Protein AF-A0A7S1FV92-F1 (afdb_monomer_lite)

Secondary structure (DSSP, 8-state):
--TTGGGPPPTTS--HHHHHHHTTT-----SS---TT----HHHHHHHH-GGGGG---TTS--HHHHHHHHHHHHHTT------------HHHHHHHH-GGGTTSPPTTT---HHHHHH---GGGSSS--S-------HHHHHHHHHHHHHHHHH-THHHHHHHHTTS---S-----------------------

Organism: NCBI:txid216773

Sequence (195 aa):
MYPQQLREKDEKGRLPLHLAASRADIRWSCGQWQSEKYEIPVVDKLLKLFPRGSRVSDNEGRLPLHIAIERERRQWMGISDTGKNVRETNPVGSLLNAYPASIGCRDGKTKLYPFMMAAIGDVSHQASSSREGMMGITSEKDNAILTRIFMLLRAEPSLVETGMLSQESSSGEQRIKRKLCATRASGKGNSRMKT

pLDDT: mean 74.47, std 18.5, range [44.34, 97.38]

InterPro domains:
  IPR036770 Ankyrin repeat-containing domain superfamily [G3DSA:1.25.40.20] (3-180)
  IPR036770 Ankyrin repeat-containing domain superfamily [SSF48403] (8-79)

Foldseek 3Di:
DDLVQQCDADPQRAGVLLVL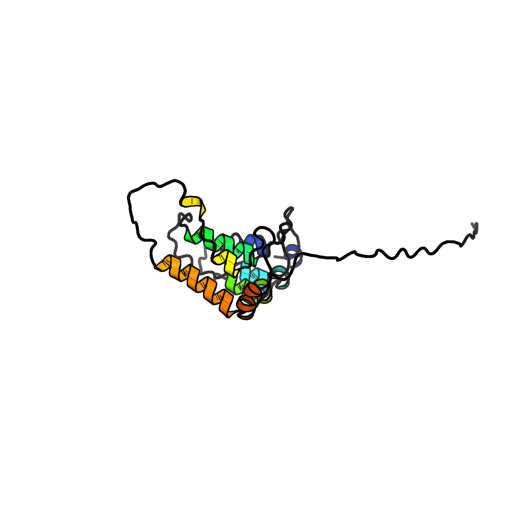LLCQVDFPPPPPPPPVPDRDGPNLVSCVSPLCQQVGATNLRAGSLLSNLLNVLVVLVPPPPDPPPPPDDPSNVSSCVSPVCQQVRAGSNPRHGSLVSLVDDPPVPPPDDDDDDPPDPPPVSVVVSVVVSVVSCVSPVVVVVVVVPPPPDPDDDPPPPPPDPDDDDDDDDDDDDDD

Radius of gyration: 24.67 Å; chains: 1; bounding box: 67×46×82 Å

Structure (mmCIF, N/CA/C/O backbone):
data_AF-A0A7S1FV92-F1
#
_entry.id   AF-A0A7S1FV92-F1
#
loop_
_atom_site.group_PDB
_atom_site.id
_atom_site.type_symbol
_atom_site.label_atom_id
_atom_site.label_alt_id
_atom_site.label_comp_id
_atom_site.label_asym_id
_atom_site.label_entity_id
_atom_site.label_seq_id
_atom_site.pdbx_PDB_ins_code
_atom_site.Cartn_x
_atom_site.Cartn_y
_atom_site.Cartn_z
_atom_site.occupancy
_atom_site.B_iso_or_equiv
_atom_site.auth_seq_id
_atom_site.auth_comp_id
_atom_site.auth_asym_id
_atom_site.auth_atom_id
_atom_site.pdbx_PDB_model_num
ATOM 1 N N . MET A 1 1 ? 5.371 0.729 21.494 1.00 64.75 1 MET A N 1
ATOM 2 C CA . MET A 1 1 ? 4.399 1.585 20.779 1.00 64.75 1 MET A CA 1
ATOM 3 C C . MET A 1 1 ? 3.048 1.393 21.424 1.00 64.75 1 MET A C 1
ATOM 5 O O . MET A 1 1 ? 2.630 0.247 21.547 1.00 64.75 1 MET A O 1
ATOM 9 N N . TYR A 1 2 ? 2.401 2.478 21.841 1.00 83.69 2 TYR A N 1
ATOM 10 C CA . TYR A 1 2 ? 1.045 2.413 22.379 1.00 83.69 2 TYR A CA 1
ATOM 11 C C . TYR A 1 2 ? 0.036 2.397 21.218 1.00 83.69 2 TYR A C 1
ATOM 13 O O . TYR A 1 2 ? 0.178 3.193 20.288 1.00 83.69 2 TYR A O 1
ATOM 21 N N . PRO A 1 3 ? -0.975 1.509 21.224 1.00 86.06 3 PRO A N 1
ATOM 22 C CA . PRO A 1 3 ? -1.906 1.358 20.101 1.00 86.06 3 PRO A CA 1
ATOM 23 C C . PRO A 1 3 ? -2.744 2.616 19.824 1.00 86.06 3 PRO A C 1
ATOM 25 O O . PRO A 1 3 ? -3.208 2.810 18.703 1.00 86.06 3 PRO A O 1
ATOM 28 N N . GLN A 1 4 ? -2.920 3.492 20.814 1.00 90.94 4 GLN A N 1
ATOM 29 C CA . GLN A 1 4 ? -3.641 4.758 20.680 1.00 90.94 4 GLN A CA 1
ATOM 30 C C . GLN A 1 4 ? -2.931 5.720 19.720 1.00 90.94 4 GLN A C 1
ATOM 32 O O . GLN A 1 4 ? -3.586 6.333 18.882 1.00 90.94 4 GLN A O 1
ATOM 37 N N . GLN A 1 5 ? -1.596 5.772 19.769 1.00 92.38 5 GLN A N 1
ATOM 38 C CA . GLN A 1 5 ? -0.782 6.645 18.913 1.00 92.38 5 GLN A CA 1
ATOM 39 C C . GLN A 1 5 ? -0.895 6.270 17.428 1.00 92.38 5 GLN A C 1
ATOM 41 O O . GLN A 1 5 ? -0.716 7.106 16.553 1.00 92.38 5 GLN A O 1
ATOM 46 N N . LEU A 1 6 ? -1.254 5.018 17.115 1.00 91.88 6 LEU A N 1
ATOM 47 C CA . LEU A 1 6 ? -1.441 4.568 15.730 1.00 91.88 6 LEU A CA 1
ATOM 48 C C . LEU A 1 6 ? -2.674 5.170 15.048 1.00 91.88 6 LEU A C 1
ATOM 50 O O . LEU A 1 6 ? -2.815 5.038 13.833 1.00 91.88 6 LEU A O 1
ATOM 54 N N . ARG A 1 7 ? -3.573 5.789 15.821 1.00 93.44 7 ARG A N 1
ATOM 55 C CA . ARG A 1 7 ? -4.786 6.451 15.322 1.00 93.44 7 ARG A CA 1
ATOM 56 C C . ARG A 1 7 ? -4.592 7.944 15.093 1.00 93.44 7 ARG A C 1
ATOM 58 O O . ARG A 1 7 ? -5.451 8.569 14.476 1.00 93.44 7 ARG A O 1
ATOM 65 N N . GLU A 1 8 ? -3.501 8.499 15.600 1.00 95.38 8 GLU A N 1
ATOM 66 C CA . GLU A 1 8 ? -3.177 9.906 15.447 1.00 95.38 8 GLU A CA 1
ATOM 67 C C . GLU A 1 8 ? -2.720 10.170 14.011 1.00 95.38 8 GLU A C 1
ATOM 69 O O . GLU A 1 8 ? -1.950 9.402 13.427 1.00 95.38 8 GLU A O 1
ATOM 74 N N . LYS A 1 9 ? -3.271 11.222 13.411 1.00 96.00 9 LYS A N 1
ATOM 75 C CA . LYS A 1 9 ? -2.972 11.627 12.039 1.00 96.00 9 LYS A CA 1
ATOM 76 C C . LYS A 1 9 ? -2.006 12.805 12.068 1.00 96.00 9 LYS A C 1
ATOM 78 O O . LYS A 1 9 ? -2.150 13.674 12.921 1.00 96.00 9 LYS A O 1
ATOM 83 N N . ASP A 1 10 ? -1.077 12.856 11.115 1.00 96.38 10 ASP A N 1
ATOM 84 C CA . ASP A 1 10 ? -0.292 14.076 10.871 1.00 96.38 10 ASP A CA 1
ATOM 85 C C . ASP A 1 10 ? -1.173 15.186 10.250 1.00 96.38 10 ASP A C 1
ATOM 87 O O . ASP A 1 10 ? -2.323 14.937 9.883 1.00 96.38 10 ASP A O 1
ATOM 91 N N . GLU A 1 11 ? -0.652 16.406 10.127 1.00 97.38 11 GLU A N 1
ATOM 92 C CA . GLU A 1 11 ? -1.285 17.567 9.471 1.00 97.38 11 GLU A CA 1
ATOM 93 C C . GLU A 1 11 ? -1.903 17.259 8.086 1.00 97.38 11 GLU A C 1
ATOM 95 O O . GLU A 1 11 ? -2.957 17.776 7.720 1.00 97.38 11 GLU A O 1
ATOM 100 N N . LYS A 1 12 ? -1.288 16.355 7.321 1.00 95.31 12 LYS A N 1
ATOM 101 C CA . LYS A 1 12 ? -1.733 15.830 6.019 1.00 95.31 12 LYS A CA 1
ATOM 102 C C . LYS A 1 12 ? -2.767 14.705 6.132 1.00 95.31 12 LYS A C 1
ATOM 104 O O . LYS A 1 12 ? -3.118 14.078 5.134 1.00 95.31 12 LYS A O 1
ATOM 109 N N . GLY A 1 13 ? -3.230 14.389 7.338 1.00 96.44 13 GLY A N 1
ATOM 110 C CA . GLY A 1 13 ? -4.200 13.328 7.599 1.00 96.44 13 GLY A CA 1
ATOM 111 C C . GLY A 1 13 ? -3.617 11.915 7.550 1.00 96.44 13 GLY A C 1
ATOM 112 O O . GLY A 1 13 ? -4.373 10.941 7.545 1.00 96.44 13 GLY A O 1
ATOM 113 N N . ARG A 1 14 ? -2.289 11.776 7.490 1.00 96.06 14 ARG A N 1
ATOM 114 C CA . ARG A 1 14 ? -1.613 10.486 7.316 1.00 96.06 14 ARG A CA 1
ATOM 115 C C . ARG A 1 14 ? -1.448 9.777 8.654 1.00 96.06 14 ARG A C 1
ATOM 117 O O . ARG A 1 14 ? -0.919 10.344 9.602 1.00 96.06 14 ARG A O 1
ATOM 124 N N . LEU A 1 15 ? -1.855 8.511 8.709 1.00 95.94 15 LEU A N 1
ATOM 125 C CA . LEU A 1 15 ? -1.539 7.619 9.834 1.00 95.94 15 LEU A CA 1
ATOM 126 C C . LEU A 1 15 ? -0.082 7.131 9.772 1.00 95.94 15 LEU A C 1
ATOM 128 O O . LEU A 1 15 ? 0.477 7.056 8.673 1.00 95.94 15 LEU A O 1
ATOM 132 N N . PRO A 1 16 ? 0.495 6.639 10.886 1.00 95.25 16 PRO A N 1
ATOM 133 C CA . PRO A 1 16 ? 1.803 5.977 10.884 1.00 95.25 16 PRO A CA 1
ATOM 134 C C . PRO A 1 16 ? 1.927 4.857 9.842 1.00 95.25 16 PRO A C 1
ATOM 136 O O . PRO A 1 16 ? 2.991 4.665 9.259 1.00 95.25 16 PRO A O 1
ATOM 139 N N . LEU A 1 17 ? 0.824 4.163 9.537 1.00 94.62 17 LEU A N 1
ATOM 140 C CA . LEU A 1 17 ? 0.780 3.143 8.487 1.00 94.62 17 LEU A CA 1
ATOM 141 C C . LEU A 1 17 ? 1.030 3.714 7.078 1.00 94.62 17 LEU A C 1
ATOM 143 O O . LEU A 1 17 ? 1.698 3.064 6.281 1.00 94.62 17 LEU A O 1
ATOM 147 N N . HIS A 1 18 ? 0.562 4.930 6.777 1.00 95.06 18 HIS A N 1
ATOM 148 C CA . HIS A 1 18 ? 0.848 5.601 5.501 1.00 95.06 18 HIS A CA 1
ATOM 149 C C . HIS A 1 18 ? 2.338 5.937 5.385 1.00 95.06 18 HIS A C 1
ATOM 151 O O . HIS A 1 18 ? 2.943 5.754 4.332 1.00 95.06 18 HIS A O 1
ATOM 157 N N . LEU A 1 19 ? 2.944 6.400 6.482 1.00 92.50 19 LEU A N 1
ATOM 158 C CA . LEU A 1 19 ? 4.373 6.710 6.531 1.00 92.50 19 LEU A CA 1
ATOM 159 C C . LEU A 1 19 ? 5.222 5.443 6.364 1.00 92.50 19 LEU A C 1
ATOM 161 O O . LEU A 1 19 ? 6.191 5.455 5.610 1.00 92.50 19 LEU A O 1
ATOM 165 N N . ALA A 1 20 ? 4.822 4.339 7.003 1.00 91.44 20 ALA A N 1
ATOM 166 C CA . ALA A 1 20 ? 5.471 3.040 6.844 1.00 91.44 20 ALA A CA 1
ATOM 167 C C . ALA A 1 20 ? 5.322 2.486 5.418 1.00 91.44 20 ALA A C 1
ATOM 169 O O . ALA A 1 20 ? 6.292 1.981 4.863 1.00 91.44 20 ALA A O 1
ATOM 170 N N . ALA A 1 21 ? 4.150 2.635 4.792 1.00 91.12 21 ALA A N 1
ATOM 171 C CA . ALA A 1 21 ? 3.938 2.278 3.388 1.00 91.12 21 ALA A CA 1
ATOM 172 C C . ALA A 1 21 ? 4.815 3.121 2.444 1.00 91.12 21 ALA A C 1
ATOM 174 O O . ALA A 1 21 ? 5.376 2.596 1.485 1.00 91.12 21 ALA A O 1
ATOM 175 N N . SER A 1 22 ? 4.998 4.410 2.756 1.00 88.25 22 SER A N 1
ATOM 176 C CA . SER A 1 22 ? 5.891 5.313 2.018 1.00 88.25 22 SER A CA 1
ATOM 177 C C . SER A 1 22 ? 7.377 5.010 2.226 1.00 88.25 22 SER A C 1
ATOM 179 O O . SER A 1 22 ? 8.192 5.431 1.404 1.00 88.25 22 SER A O 1
ATOM 181 N N . ARG A 1 23 ? 7.745 4.329 3.314 1.00 79.56 23 ARG A N 1
ATOM 182 C CA . ARG A 1 23 ? 9.133 4.050 3.705 1.00 79.56 23 ARG A CA 1
ATOM 183 C C . ARG A 1 23 ? 9.297 2.591 4.144 1.00 79.56 23 ARG A C 1
ATOM 185 O O . ARG A 1 23 ? 9.795 2.312 5.232 1.00 79.56 23 ARG A O 1
ATOM 192 N N . ALA A 1 24 ? 8.855 1.645 3.311 1.00 64.50 24 ALA A N 1
ATOM 193 C CA . ALA A 1 24 ? 8.932 0.210 3.623 1.00 64.50 24 ALA A CA 1
ATOM 194 C C . ALA A 1 24 ? 10.378 -0.350 3.642 1.00 64.50 24 ALA A C 1
ATOM 196 O O . ALA A 1 24 ? 10.587 -1.526 3.927 1.00 64.50 24 ALA A O 1
ATOM 197 N N . ASP A 1 25 ? 11.367 0.502 3.359 1.00 62.81 25 ASP A N 1
ATOM 198 C CA . ASP A 1 25 ? 12.810 0.313 3.533 1.00 62.81 25 ASP A CA 1
ATOM 199 C C . ASP A 1 25 ? 13.273 0.538 4.975 1.00 62.81 25 ASP A C 1
ATOM 201 O O . ASP A 1 25 ? 14.374 0.111 5.323 1.00 62.81 25 ASP A O 1
ATOM 205 N N . ILE A 1 26 ? 12.457 1.173 5.828 1.00 59.34 26 ILE A N 1
ATOM 206 C CA . ILE A 1 26 ? 12.794 1.329 7.244 1.00 59.34 26 ILE A CA 1
ATOM 207 C C . ILE A 1 26 ? 12.729 -0.047 7.899 1.00 59.34 26 ILE A C 1
ATOM 209 O O . ILE A 1 26 ? 11.679 -0.525 8.333 1.00 59.34 26 ILE A O 1
ATOM 213 N N . ARG A 1 27 ? 13.896 -0.672 7.999 1.00 59.12 27 ARG A N 1
ATOM 214 C CA . ARG A 1 27 ? 14.142 -1.772 8.918 1.00 59.12 27 ARG A CA 1
ATOM 215 C C . ARG A 1 27 ? 14.318 -1.178 10.304 1.00 59.12 27 ARG A C 1
ATOM 217 O O . ARG A 1 27 ? 15.090 -0.242 10.503 1.00 59.12 27 ARG A O 1
ATOM 224 N N . TRP A 1 28 ? 13.591 -1.716 11.273 1.00 54.12 28 TRP A N 1
ATOM 225 C CA . TRP A 1 28 ? 13.785 -1.328 12.662 1.00 54.12 28 TRP A CA 1
ATOM 226 C C . TRP A 1 28 ? 15.009 -2.079 13.197 1.00 54.12 28 TRP A C 1
ATOM 228 O O . TRP A 1 28 ? 14.884 -3.160 13.761 1.00 54.12 28 TRP A O 1
ATOM 238 N N . SER A 1 29 ? 16.208 -1.547 12.967 1.00 54.59 29 SER A N 1
ATOM 239 C CA . SER A 1 29 ? 17.435 -2.092 13.551 1.00 54.59 29 SER A CA 1
ATOM 240 C C . SER A 1 29 ? 17.575 -1.575 14.983 1.00 54.59 29 SER A C 1
ATOM 242 O O . SER A 1 29 ? 18.077 -0.475 15.214 1.00 54.59 29 SER A O 1
ATOM 244 N N . CYS A 1 30 ? 17.083 -2.335 15.960 1.00 47.62 30 CYS A N 1
ATOM 245 C CA . CYS A 1 30 ? 17.378 -2.068 17.363 1.00 47.62 30 CYS A CA 1
ATOM 246 C C . CYS A 1 30 ? 18.787 -2.592 17.696 1.00 47.62 30 CYS A C 1
ATOM 248 O O . CYS A 1 30 ? 18.963 -3.762 18.019 1.00 47.62 30 CYS A O 1
ATOM 250 N N . GLY A 1 31 ? 19.794 -1.717 17.612 1.00 46.75 31 GLY A N 1
ATOM 251 C CA . GLY A 1 31 ? 21.170 -2.017 18.025 1.00 46.75 31 GLY A CA 1
ATOM 252 C C . GLY A 1 31 ? 21.921 -3.000 17.116 1.00 46.75 31 GLY A C 1
ATOM 253 O O . GLY A 1 31 ? 21.363 -3.560 16.178 1.00 46.75 31 GLY A O 1
ATOM 254 N N . GLN A 1 32 ? 23.213 -3.195 17.399 1.00 50.19 32 GLN A N 1
ATOM 255 C CA . GLN A 1 32 ? 24.196 -3.988 16.630 1.00 50.19 32 GLN A CA 1
ATOM 256 C C . GLN A 1 32 ? 23.865 -5.486 16.444 1.00 50.19 32 GLN A C 1
ATOM 258 O O . GLN A 1 32 ? 24.676 -6.236 15.909 1.00 50.19 32 GLN A O 1
ATOM 263 N N . TRP A 1 33 ? 22.675 -5.938 16.831 1.00 50.75 33 TRP A N 1
ATOM 264 C CA . TRP A 1 33 ? 22.233 -7.319 16.685 1.00 50.75 33 TRP A CA 1
ATOM 265 C C . TRP A 1 33 ? 21.432 -7.461 15.394 1.00 50.75 33 TRP A C 1
ATOM 267 O O . TRP A 1 33 ? 20.204 -7.544 15.397 1.00 50.75 33 TRP A O 1
ATOM 277 N N . GLN A 1 34 ? 22.145 -7.477 14.267 1.00 49.91 34 GLN A N 1
ATOM 278 C CA . GLN A 1 34 ? 21.592 -7.891 12.978 1.00 49.91 34 GLN A CA 1
ATOM 279 C C . GLN A 1 34 ? 21.339 -9.402 13.017 1.00 49.91 34 GLN A C 1
ATOM 281 O O . GLN A 1 34 ? 22.078 -10.196 12.443 1.00 49.91 34 GLN A O 1
ATOM 286 N N . SER A 1 35 ? 20.304 -9.832 13.741 1.00 53.44 35 SER A N 1
ATOM 287 C CA . SER A 1 35 ? 19.813 -11.193 13.574 1.00 53.44 35 SER A CA 1
ATOM 288 C C . SER A 1 35 ? 19.085 -11.244 12.238 1.00 53.44 35 SER A C 1
ATOM 290 O O . SER A 1 35 ? 17.928 -10.844 12.116 1.00 53.44 35 SER A O 1
ATOM 292 N N . GLU A 1 36 ? 19.788 -11.752 11.232 1.00 56.72 36 GLU A N 1
ATOM 293 C CA . GLU A 1 36 ? 19.365 -11.929 9.839 1.00 56.72 36 GLU A CA 1
ATOM 294 C C . GLU A 1 36 ? 18.055 -12.729 9.668 1.00 56.72 36 GLU A C 1
ATOM 296 O O . GLU A 1 36 ? 17.573 -12.914 8.552 1.00 56.72 36 GLU A O 1
ATOM 301 N N . LYS A 1 37 ? 17.462 -13.236 10.754 1.00 57.25 37 LYS A N 1
ATOM 302 C CA . LYS A 1 37 ? 16.374 -14.215 10.745 1.00 57.25 37 LYS A CA 1
ATOM 303 C C . LYS A 1 37 ? 14.987 -13.645 11.081 1.00 57.25 37 LYS A C 1
ATOM 305 O O . LYS A 1 37 ? 14.001 -14.294 10.754 1.00 57.25 37 LYS A O 1
ATOM 310 N N . TYR A 1 38 ? 14.876 -12.450 11.676 1.00 56.19 38 TYR A N 1
ATOM 311 C CA . TYR A 1 38 ? 13.589 -11.952 12.208 1.00 56.19 38 TYR A CA 1
ATOM 312 C C . TYR A 1 38 ? 13.299 -10.472 11.926 1.00 56.19 38 TYR A C 1
ATOM 314 O O . TYR A 1 38 ? 12.726 -9.763 12.757 1.00 56.19 38 TYR A O 1
ATOM 322 N N . GLU A 1 39 ? 13.651 -9.987 10.739 1.00 63.25 39 GLU A N 1
ATOM 323 C CA . GLU A 1 39 ? 13.214 -8.660 10.306 1.00 63.25 39 GLU A CA 1
ATOM 324 C C . GLU A 1 39 ? 11.737 -8.700 9.893 1.00 63.25 39 GLU A C 1
ATOM 326 O O . GLU A 1 39 ? 11.390 -8.983 8.750 1.00 63.25 39 GLU A O 1
ATOM 331 N N . ILE A 1 40 ? 10.845 -8.438 10.849 1.00 71.44 40 ILE A N 1
ATOM 332 C CA . ILE A 1 40 ? 9.417 -8.268 10.563 1.00 71.44 40 ILE A CA 1
ATOM 333 C C . ILE A 1 40 ? 9.221 -6.877 9.939 1.00 71.44 40 ILE A C 1
ATOM 335 O O . ILE A 1 40 ? 9.604 -5.884 10.573 1.00 71.44 40 ILE A O 1
ATOM 339 N N . PRO A 1 41 ? 8.596 -6.762 8.751 1.00 83.12 41 PRO A N 1
ATOM 340 C CA . PRO A 1 41 ? 8.275 -5.475 8.149 1.00 83.12 41 PRO A CA 1
ATOM 341 C C . PRO A 1 41 ? 7.480 -4.596 9.120 1.00 83.12 41 PRO A C 1
ATOM 343 O O . PRO A 1 41 ? 6.536 -5.051 9.773 1.00 83.12 41 PRO A O 1
ATOM 346 N N . VAL A 1 42 ? 7.825 -3.308 9.203 1.00 87.00 42 VAL A N 1
ATOM 347 C CA . VAL A 1 42 ? 7.122 -2.361 10.089 1.00 87.00 42 VAL A CA 1
ATOM 348 C C . VAL A 1 42 ? 5.629 -2.311 9.754 1.00 87.00 42 VAL A C 1
ATOM 350 O O . VAL A 1 42 ? 4.801 -2.262 10.661 1.00 87.00 42 VAL A O 1
ATOM 353 N N . VAL A 1 43 ? 5.282 -2.412 8.468 1.00 90.44 43 VAL A N 1
ATOM 354 C CA . VAL A 1 43 ? 3.896 -2.484 7.981 1.00 90.44 43 VAL A CA 1
ATOM 355 C C . VAL A 1 43 ? 3.138 -3.644 8.632 1.00 90.44 43 VAL A C 1
ATOM 357 O O . VAL A 1 43 ? 2.063 -3.421 9.182 1.00 90.44 43 VAL A O 1
ATOM 360 N N . ASP A 1 44 ? 3.715 -4.846 8.677 1.00 90.06 44 ASP A N 1
ATOM 361 C CA . ASP A 1 44 ? 3.069 -6.021 9.278 1.00 90.06 44 ASP A CA 1
ATOM 362 C C . ASP A 1 44 ? 2.853 -5.838 10.777 1.00 90.06 44 ASP A C 1
ATOM 364 O O . ASP A 1 44 ? 1.805 -6.190 11.320 1.00 90.06 44 ASP A O 1
ATOM 368 N N . LYS A 1 45 ? 3.835 -5.249 11.466 1.00 90.12 45 LYS A N 1
ATOM 369 C CA . LYS A 1 45 ? 3.725 -4.960 12.899 1.00 90.12 45 LYS A CA 1
ATOM 370 C C . LYS A 1 45 ? 2.632 -3.926 13.177 1.00 90.12 45 LYS A C 1
ATOM 372 O O . LYS A 1 45 ? 1.859 -4.096 14.118 1.00 90.12 45 LYS A O 1
ATOM 377 N N . LEU A 1 46 ? 2.538 -2.886 12.350 1.00 92.56 46 LEU A N 1
ATOM 378 C CA . LEU A 1 46 ? 1.492 -1.869 12.452 1.00 92.56 46 LEU A CA 1
ATOM 379 C C . LEU A 1 46 ? 0.108 -2.439 12.130 1.00 92.56 46 LEU A C 1
ATOM 381 O O . LEU A 1 46 ? -0.845 -2.126 12.838 1.00 92.56 46 LEU A O 1
ATOM 385 N N . LEU A 1 47 ? -0.005 -3.312 11.128 1.00 93.44 47 LEU A N 1
ATOM 386 C CA . LEU A 1 47 ? -1.257 -3.984 10.777 1.00 93.44 47 LEU A CA 1
ATOM 387 C C . LEU A 1 47 ? -1.729 -4.943 11.873 1.00 93.44 47 LEU A C 1
ATOM 389 O O . LEU A 1 47 ? -2.923 -4.982 12.158 1.00 93.44 47 LEU A O 1
ATOM 393 N N . LYS A 1 48 ? -0.812 -5.656 12.541 1.00 92.56 48 LYS A N 1
ATOM 394 C CA . LYS A 1 48 ? -1.141 -6.497 13.707 1.00 92.56 48 LYS A CA 1
ATOM 395 C C . LYS A 1 48 ? -1.724 -5.682 14.863 1.00 92.56 48 LYS A C 1
ATOM 397 O O . LYS A 1 48 ? -2.636 -6.147 15.537 1.00 92.56 48 LYS A O 1
ATOM 402 N N . LEU A 1 49 ? -1.209 -4.472 15.094 1.00 93.38 49 LEU A N 1
ATOM 403 C CA . LEU A 1 49 ? -1.675 -3.599 16.177 1.00 93.38 49 LEU A CA 1
ATOM 404 C C . LEU A 1 49 ? -2.936 -2.807 15.804 1.00 93.38 49 LEU A C 1
ATOM 406 O O . LEU A 1 49 ? -3.793 -2.570 16.655 1.00 93.38 49 LEU A O 1
ATOM 410 N N . PHE A 1 50 ? -3.055 -2.373 14.549 1.00 94.31 50 PHE A N 1
ATOM 411 C CA . PHE A 1 50 ? -4.163 -1.548 14.081 1.00 94.31 50 PHE A CA 1
ATOM 412 C C . PHE A 1 50 ? -4.570 -1.888 12.634 1.00 94.31 50 PHE A C 1
ATOM 414 O O . PHE A 1 50 ? -4.309 -1.116 11.707 1.00 94.31 50 PHE A O 1
ATOM 421 N N . PRO A 1 51 ? -5.291 -3.006 12.419 1.00 94.12 51 PRO A N 1
ATOM 422 C CA . PRO A 1 51 ? -5.650 -3.468 11.074 1.00 94.12 51 PRO A CA 1
ATOM 423 C C . PRO A 1 51 ? -6.604 -2.505 10.364 1.00 94.12 51 PRO A C 1
ATOM 425 O O . PRO A 1 51 ? -6.519 -2.313 9.152 1.00 94.12 51 PRO A O 1
ATOM 428 N N . ARG A 1 52 ? -7.474 -1.823 11.125 1.00 94.25 52 ARG A N 1
ATOM 429 C CA . ARG A 1 52 ? -8.400 -0.805 10.599 1.00 94.25 52 ARG A CA 1
ATOM 430 C C . ARG A 1 52 ? -7.680 0.391 9.971 1.00 94.25 52 ARG A C 1
ATOM 432 O O . ARG A 1 52 ? -8.292 1.080 9.163 1.00 94.25 52 ARG A O 1
ATOM 439 N N . GLY A 1 53 ? -6.403 0.616 10.290 1.00 94.19 53 GLY A N 1
ATOM 440 C CA . GLY A 1 53 ? -5.607 1.692 9.700 1.00 94.19 53 GLY A CA 1
ATOM 441 C C . GLY A 1 53 ? -5.452 1.579 8.184 1.00 94.19 53 GLY A C 1
ATOM 442 O O . GLY A 1 53 ? -5.319 2.600 7.521 1.00 94.19 53 GLY A O 1
ATOM 443 N N . SER A 1 54 ? -5.545 0.366 7.628 1.00 95.50 54 SER A N 1
ATOM 444 C CA . SER A 1 54 ? -5.506 0.120 6.177 1.00 95.50 54 SER A CA 1
ATOM 445 C C . SER A 1 54 ? -6.689 0.733 5.412 1.00 95.50 54 SER A C 1
ATOM 447 O O . SER A 1 54 ? -6.572 0.994 4.218 1.00 95.50 54 SER A O 1
ATOM 449 N N . ARG A 1 55 ? -7.813 0.988 6.097 1.00 96.19 55 ARG A N 1
ATOM 450 C CA . ARG A 1 55 ? -9.052 1.540 5.517 1.00 96.19 55 ARG A CA 1
ATOM 451 C C . ARG A 1 55 ? -9.129 3.061 5.572 1.00 96.19 55 ARG A C 1
ATOM 453 O O . ARG A 1 55 ? -10.026 3.651 4.982 1.00 96.19 55 ARG A O 1
ATOM 460 N N . VAL A 1 56 ? -8.259 3.691 6.352 1.00 96.62 56 VAL A N 1
ATOM 461 C CA . VAL A 1 56 ? -8.297 5.134 6.576 1.00 96.62 56 VAL A CA 1
ATOM 462 C C . VAL A 1 56 ? -7.492 5.803 5.478 1.00 96.62 56 VAL A C 1
ATOM 464 O O . VAL A 1 56 ? -6.329 5.460 5.303 1.00 96.62 56 VAL A O 1
ATOM 467 N N . SER A 1 57 ? -8.091 6.759 4.775 1.00 96.62 57 SER A N 1
ATOM 468 C CA . SER A 1 57 ? -7.386 7.582 3.797 1.00 96.62 57 SER A CA 1
ATOM 469 C C . SER A 1 57 ? -6.733 8.813 4.433 1.00 96.62 57 SER A C 1
ATOM 471 O O . SER A 1 57 ? -7.177 9.302 5.485 1.00 96.62 57 SER A O 1
ATOM 473 N N . ASP A 1 58 ? -5.699 9.326 3.767 1.00 96.88 58 ASP A N 1
ATOM 474 C CA . ASP A 1 58 ? -5.127 10.649 4.025 1.00 96.88 58 ASP A CA 1
ATOM 475 C C . ASP A 1 58 ? -6.072 11.785 3.564 1.00 96.88 58 ASP A C 1
ATOM 477 O O . ASP A 1 58 ? -7.177 11.535 3.065 1.00 96.88 58 ASP A O 1
ATOM 481 N N . ASN A 1 59 ? -5.658 13.045 3.747 1.00 97.06 59 ASN A N 1
ATOM 482 C CA . ASN A 1 59 ? -6.447 14.210 3.320 1.00 97.06 59 ASN A CA 1
ATOM 483 C C . ASN A 1 59 ? -6.575 14.322 1.790 1.00 97.06 59 ASN A C 1
ATOM 485 O O . ASN A 1 59 ? -7.485 14.984 1.300 1.00 97.06 59 ASN A O 1
ATOM 489 N N . GLU A 1 60 ? -5.689 13.670 1.035 1.00 95.50 60 GLU A N 1
ATOM 490 C CA . GLU A 1 60 ? -5.755 13.584 -0.426 1.00 95.50 60 GLU A CA 1
ATOM 491 C C . GLU A 1 60 ? -6.688 12.449 -0.886 1.00 95.50 60 GLU A C 1
ATOM 493 O O . GLU A 1 60 ? -6.859 12.244 -2.086 1.00 95.50 60 GLU A O 1
ATOM 498 N N . GLY A 1 61 ? -7.305 11.707 0.041 1.00 95.75 61 GLY A N 1
ATOM 499 C CA . GLY A 1 61 ? -8.162 10.564 -0.267 1.00 95.75 61 GLY A CA 1
ATOM 500 C C . GLY A 1 61 ? -7.380 9.323 -0.697 1.00 95.75 61 GLY A C 1
ATOM 501 O O . GLY A 1 61 ? -7.925 8.454 -1.375 1.00 95.75 61 GLY A O 1
ATOM 502 N N . ARG A 1 62 ? -6.099 9.222 -0.337 1.00 96.50 62 ARG A N 1
ATOM 503 C CA . ARG A 1 62 ? -5.248 8.079 -0.671 1.00 96.50 62 ARG A CA 1
ATOM 504 C C . ARG A 1 62 ? -5.183 7.098 0.483 1.00 96.50 62 ARG A C 1
ATOM 506 O O . ARG A 1 62 ? -4.979 7.481 1.632 1.00 96.50 62 ARG A O 1
ATOM 513 N N . LEU A 1 63 ? -5.329 5.819 0.162 1.00 96.88 63 LEU A N 1
ATOM 514 C CA . LEU A 1 63 ? -5.130 4.725 1.102 1.00 96.88 63 LEU A CA 1
ATOM 515 C C . LEU A 1 63 ? -3.635 4.397 1.234 1.00 96.88 63 LEU A C 1
ATOM 517 O O . LEU A 1 63 ? -2.859 4.675 0.312 1.00 96.88 63 LEU A O 1
ATOM 521 N N . PRO A 1 64 ? -3.221 3.709 2.314 1.00 96.50 64 PRO A N 1
ATOM 522 C CA . PRO A 1 64 ? -1.856 3.203 2.440 1.00 96.50 64 PRO A CA 1
ATOM 523 C C . PRO A 1 64 ? -1.427 2.330 1.250 1.00 96.50 64 PRO A C 1
ATOM 525 O O . PRO A 1 64 ? -0.255 2.339 0.882 1.00 96.50 64 PRO A O 1
ATOM 528 N N . LEU A 1 65 ? -2.376 1.620 0.620 1.00 95.38 65 LEU A N 1
ATOM 529 C CA . LEU A 1 65 ? -2.127 0.805 -0.573 1.00 95.38 65 LEU A CA 1
ATOM 530 C C . LEU A 1 65 ? -1.625 1.647 -1.758 1.00 95.38 65 LEU A C 1
ATOM 532 O O . LEU A 1 65 ? -0.633 1.276 -2.380 1.00 95.38 65 LEU A O 1
ATOM 536 N N . HIS A 1 66 ? -2.257 2.791 -2.041 1.00 95.12 66 HIS A N 1
ATOM 537 C CA . HIS A 1 66 ? -1.861 3.666 -3.154 1.00 95.12 66 HIS A CA 1
ATOM 538 C C . HIS A 1 66 ? -0.436 4.188 -2.969 1.00 95.12 66 HIS A C 1
ATOM 540 O O . HIS A 1 66 ? 0.365 4.171 -3.900 1.00 95.12 66 HIS A O 1
ATOM 546 N N . ILE A 1 67 ? -0.098 4.584 -1.738 1.00 93.94 67 ILE A N 1
ATOM 547 C CA . ILE A 1 67 ? 1.237 5.078 -1.386 1.00 93.94 67 ILE A CA 1
ATOM 548 C C . ILE A 1 67 ? 2.293 3.976 -1.547 1.00 93.94 67 ILE A C 1
ATOM 550 O O . ILE A 1 67 ? 3.394 4.246 -2.027 1.00 93.94 67 ILE A O 1
ATOM 554 N N . ALA A 1 68 ? 1.968 2.737 -1.163 1.00 92.25 68 ALA A N 1
ATOM 555 C CA . ALA A 1 68 ? 2.878 1.605 -1.309 1.00 92.25 68 ALA A CA 1
ATOM 556 C C . ALA A 1 68 ? 3.180 1.295 -2.789 1.00 92.25 68 ALA A C 1
ATOM 558 O O . ALA A 1 68 ? 4.345 1.104 -3.134 1.00 92.25 68 ALA A O 1
ATOM 559 N N . ILE A 1 69 ? 2.162 1.318 -3.659 1.00 91.19 69 ILE A N 1
ATOM 560 C CA . ILE A 1 69 ? 2.320 1.110 -5.111 1.00 91.19 69 ILE A CA 1
ATOM 561 C C . ILE A 1 69 ? 3.137 2.248 -5.737 1.00 91.19 69 ILE A C 1
ATOM 563 O O . ILE A 1 69 ? 4.081 2.003 -6.487 1.00 91.19 69 ILE A O 1
ATOM 567 N N . GLU A 1 70 ? 2.829 3.501 -5.385 1.00 88.62 70 GLU A N 1
ATOM 568 C CA . GLU A 1 70 ? 3.568 4.670 -5.877 1.00 88.62 70 GLU A CA 1
ATOM 569 C C . GLU A 1 70 ? 5.058 4.600 -5.500 1.00 88.62 70 GLU A C 1
ATOM 571 O O . GLU A 1 70 ? 5.931 4.969 -6.288 1.00 88.62 70 GLU A O 1
ATOM 576 N N . ARG A 1 71 ? 5.367 4.100 -4.298 1.00 84.94 71 ARG A N 1
ATOM 577 C CA . ARG A 1 71 ? 6.742 3.906 -3.829 1.00 84.94 71 ARG A CA 1
ATOM 578 C C . ARG A 1 71 ? 7.469 2.804 -4.593 1.00 84.94 71 ARG A C 1
ATOM 580 O O . ARG A 1 71 ? 8.605 3.032 -5.001 1.00 84.94 71 ARG A O 1
ATOM 587 N N . GLU A 1 72 ? 6.857 1.631 -4.739 1.00 80.38 72 GLU A N 1
ATOM 588 C CA . GLU A 1 72 ? 7.444 0.484 -5.454 1.00 80.38 72 GLU A CA 1
ATOM 589 C C . GLU A 1 72 ? 7.883 0.904 -6.863 1.00 80.38 72 GLU A C 1
ATOM 591 O O . GLU A 1 72 ? 9.021 0.665 -7.267 1.00 80.38 72 GLU A O 1
ATOM 596 N N . ARG A 1 73 ? 7.045 1.706 -7.527 1.00 78.50 73 ARG A N 1
ATOM 597 C CA . ARG A 1 73 ? 7.361 2.329 -8.813 1.00 78.50 73 ARG A CA 1
ATOM 598 C C . ARG A 1 73 ? 8.626 3.194 -8.775 1.00 78.50 73 ARG A C 1
ATOM 600 O O . ARG A 1 73 ? 9.492 3.050 -9.633 1.00 78.50 73 ARG A O 1
ATOM 607 N N . ARG A 1 74 ? 8.774 4.072 -7.772 1.00 74.81 74 ARG A N 1
ATOM 608 C CA . ARG A 1 74 ? 9.985 4.911 -7.622 1.00 74.81 74 ARG A CA 1
ATOM 609 C C . ARG A 1 74 ? 11.241 4.081 -7.350 1.00 74.81 74 ARG A C 1
ATOM 611 O O . ARG A 1 74 ? 12.318 4.461 -7.796 1.00 74.81 74 ARG A O 1
ATOM 618 N N . GLN A 1 75 ? 11.113 2.968 -6.626 1.00 72.19 75 GLN A N 1
ATOM 619 C CA . GLN A 1 75 ? 12.240 2.092 -6.305 1.00 72.19 75 GLN A CA 1
ATOM 620 C C . GLN A 1 75 ? 12.771 1.372 -7.557 1.00 72.19 75 GLN A C 1
ATOM 622 O O . GLN A 1 75 ? 13.982 1.312 -7.760 1.00 72.19 75 GLN A O 1
ATOM 627 N N . TRP A 1 76 ? 11.890 0.891 -8.438 1.00 65.94 76 TRP A N 1
ATOM 628 C CA . TRP A 1 76 ? 12.280 0.196 -9.676 1.00 65.94 76 TRP A CA 1
ATOM 629 C C . TRP A 1 76 ? 12.964 1.083 -10.725 1.00 65.94 76 TRP A C 1
ATOM 631 O O . TRP A 1 76 ? 13.710 0.584 -11.573 1.00 65.94 76 TRP A O 1
ATOM 641 N N . MET A 1 77 ? 12.788 2.403 -10.635 1.00 60.09 77 MET A N 1
ATOM 642 C CA . MET A 1 77 ? 13.489 3.364 -11.493 1.00 60.09 77 MET A CA 1
ATOM 643 C C . MET A 1 77 ? 14.962 3.586 -11.113 1.00 60.09 77 MET A C 1
ATOM 645 O O . MET A 1 77 ? 15.634 4.385 -11.753 1.00 60.09 77 MET A O 1
ATOM 649 N N . GLY A 1 78 ? 15.500 2.864 -10.122 1.00 54.47 78 GLY A N 1
ATOM 650 C CA . GLY A 1 78 ? 16.943 2.858 -9.857 1.00 54.47 78 GLY A CA 1
ATOM 651 C C . GLY A 1 78 ? 17.473 4.113 -9.161 1.00 54.47 78 GLY A C 1
ATOM 652 O O . GLY A 1 78 ? 18.673 4.343 -9.173 1.00 54.47 78 GLY A O 1
ATOM 653 N N . ILE A 1 79 ? 16.605 4.898 -8.513 1.00 51.00 79 ILE A N 1
ATOM 654 C CA . ILE A 1 79 ? 17.013 6.044 -7.672 1.00 51.00 79 ILE A CA 1
ATOM 655 C C . ILE A 1 79 ? 17.511 5.570 -6.285 1.00 51.00 79 ILE A C 1
ATOM 657 O O . ILE A 1 79 ? 17.949 6.360 -5.455 1.00 51.00 79 ILE A O 1
ATOM 661 N N . SER A 1 80 ? 17.456 4.268 -5.983 1.00 48.66 80 SER A N 1
ATOM 662 C CA . SER A 1 80 ? 18.030 3.733 -4.746 1.00 48.66 80 SER A CA 1
ATOM 663 C C . SER A 1 80 ? 19.514 3.405 -4.935 1.00 48.66 80 SER A C 1
ATOM 665 O O . SER A 1 80 ? 19.849 2.316 -5.393 1.00 48.66 80 SER A O 1
ATOM 667 N N . ASP A 1 81 ? 20.383 4.317 -4.497 1.00 45.22 81 ASP A N 1
ATOM 668 C CA . ASP A 1 81 ? 21.861 4.252 -4.506 1.00 45.22 81 ASP A CA 1
ATOM 669 C C . ASP A 1 81 ? 22.504 3.059 -3.770 1.00 45.22 81 ASP A C 1
ATOM 671 O O . ASP A 1 81 ? 23.716 3.008 -3.573 1.00 45.22 81 ASP A O 1
ATOM 675 N N . THR A 1 82 ? 21.741 2.06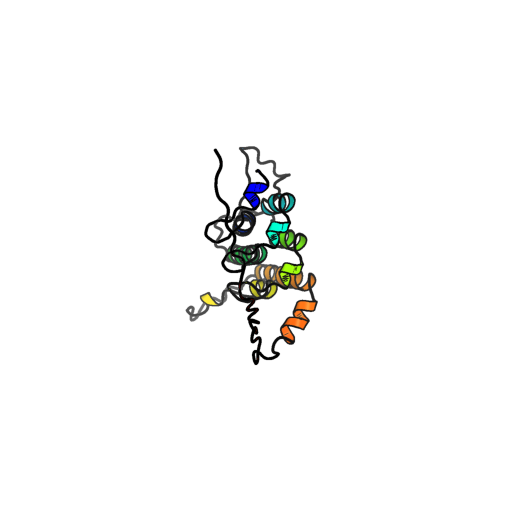5 -3.322 1.00 50.19 82 THR A N 1
ATOM 676 C CA . THR A 1 82 ? 22.321 0.926 -2.611 1.00 50.19 82 THR A CA 1
ATOM 677 C C . THR A 1 82 ? 21.844 -0.365 -3.245 1.00 50.19 82 THR A C 1
ATOM 679 O O . THR A 1 82 ? 20.712 -0.786 -3.032 1.00 50.19 82 THR A O 1
ATOM 682 N N . GLY A 1 83 ? 22.742 -1.024 -3.985 1.00 48.03 83 GLY A N 1
ATOM 683 C CA . GLY A 1 83 ? 22.622 -2.409 -4.462 1.00 48.03 83 GLY A CA 1
ATOM 684 C C . GLY A 1 83 ? 22.572 -3.440 -3.327 1.00 48.03 83 GLY A C 1
ATOM 685 O O . GLY A 1 83 ? 23.145 -4.521 -3.420 1.00 48.03 83 GLY A O 1
ATOM 686 N N . LYS A 1 84 ? 21.924 -3.099 -2.211 1.00 54.12 84 LYS A N 1
ATOM 687 C CA . LYS A 1 84 ? 21.580 -4.050 -1.171 1.00 54.12 84 LYS A CA 1
ATOM 688 C C . LYS A 1 84 ? 20.452 -4.904 -1.721 1.00 54.12 84 LYS A C 1
ATOM 690 O O . LYS A 1 84 ? 19.448 -4.369 -2.185 1.00 54.12 84 LYS A O 1
ATOM 695 N N . ASN A 1 85 ? 20.612 -6.219 -1.602 1.00 47.16 85 ASN A N 1
ATOM 696 C CA . ASN A 1 85 ? 19.536 -7.197 -1.700 1.00 47.16 85 ASN A CA 1
ATOM 697 C C . ASN A 1 85 ? 18.481 -6.847 -0.640 1.00 47.16 85 ASN A C 1
ATOM 699 O O . ASN A 1 85 ? 18.479 -7.383 0.474 1.00 47.16 85 ASN A O 1
ATOM 703 N N . VAL A 1 86 ? 17.627 -5.865 -0.937 1.00 52.38 86 VAL A N 1
ATOM 704 C CA . VAL A 1 86 ? 16.445 -5.567 -0.147 1.00 52.38 86 VAL A CA 1
ATOM 705 C C . VAL A 1 86 ? 15.599 -6.814 -0.296 1.00 52.38 86 VAL A C 1
ATOM 707 O O . VAL A 1 86 ? 14.920 -6.989 -1.301 1.00 52.38 86 VAL A O 1
ATOM 710 N N . ARG A 1 87 ? 15.718 -7.724 0.680 1.00 54.75 87 ARG A N 1
ATOM 711 C CA . ARG A 1 87 ? 14.784 -8.832 0.853 1.00 54.75 87 ARG A CA 1
ATOM 712 C C . ARG A 1 87 ? 13.394 -8.280 0.606 1.00 54.75 87 ARG A C 1
ATOM 714 O O . ARG A 1 87 ? 13.050 -7.249 1.182 1.00 54.75 87 ARG A O 1
ATOM 721 N N . GLU A 1 88 ? 12.693 -8.949 -0.292 1.00 60.03 88 GLU A N 1
ATOM 722 C CA . GLU A 1 88 ? 11.450 -8.546 -0.927 1.00 60.03 88 GLU A CA 1
ATOM 723 C C . GLU A 1 88 ? 10.372 -8.288 0.138 1.00 60.03 88 GLU A C 1
ATOM 725 O O . GLU A 1 88 ? 9.564 -9.149 0.482 1.00 60.03 88 GLU A O 1
ATOM 730 N N . THR A 1 89 ? 10.389 -7.109 0.761 1.00 70.62 89 THR A N 1
ATOM 731 C CA . THR A 1 89 ? 9.277 -6.693 1.600 1.00 70.62 89 THR A CA 1
ATOM 732 C C . THR A 1 89 ? 8.153 -6.372 0.635 1.00 70.62 89 THR A C 1
ATOM 734 O O . THR A 1 89 ? 8.288 -5.509 -0.229 1.00 70.62 89 THR A O 1
ATOM 737 N N . ASN A 1 90 ? 7.046 -7.102 0.753 1.00 82.56 90 ASN A N 1
ATOM 738 C CA . ASN A 1 90 ? 5.867 -6.911 -0.080 1.00 82.56 90 ASN A CA 1
ATOM 739 C C . ASN A 1 90 ? 4.788 -6.164 0.729 1.00 82.56 90 ASN A C 1
ATOM 741 O O . ASN A 1 90 ? 3.786 -6.769 1.122 1.00 82.56 90 ASN A O 1
ATOM 745 N N . PRO A 1 91 ? 4.967 -4.855 1.019 1.00 87.31 91 PRO A N 1
ATOM 746 C CA . PRO A 1 91 ? 4.024 -4.097 1.838 1.00 87.31 91 PRO A CA 1
ATOM 747 C C . PRO A 1 91 ? 2.642 -4.050 1.190 1.00 87.31 91 PRO A C 1
ATOM 749 O O . PRO A 1 91 ? 1.632 -4.057 1.885 1.00 87.31 91 PRO A O 1
ATOM 752 N N . VAL A 1 92 ? 2.594 -4.037 -0.142 1.00 90.50 92 VAL A N 1
ATOM 753 C CA . VAL A 1 92 ? 1.350 -4.030 -0.904 1.00 90.50 92 VAL A CA 1
ATOM 754 C C . VAL A 1 92 ? 0.591 -5.347 -0.676 1.00 90.50 92 VAL A C 1
ATOM 756 O O . VAL A 1 92 ? -0.617 -5.311 -0.480 1.00 90.50 92 VAL A O 1
ATOM 759 N N . GLY A 1 93 ? 1.274 -6.497 -0.615 1.00 90.50 93 GLY A N 1
ATOM 760 C CA . GLY A 1 93 ? 0.661 -7.790 -0.285 1.00 90.50 93 GLY A CA 1
ATOM 761 C C . GLY A 1 93 ? 0.102 -7.830 1.139 1.00 90.50 93 GLY A C 1
ATOM 762 O O . GLY A 1 93 ? -1.043 -8.222 1.345 1.00 90.50 93 GLY A O 1
ATOM 763 N N . SER A 1 94 ? 0.860 -7.338 2.121 1.00 91.94 94 SER A N 1
ATOM 764 C CA . SER A 1 94 ? 0.391 -7.256 3.510 1.00 91.94 94 SER A CA 1
ATOM 765 C C . 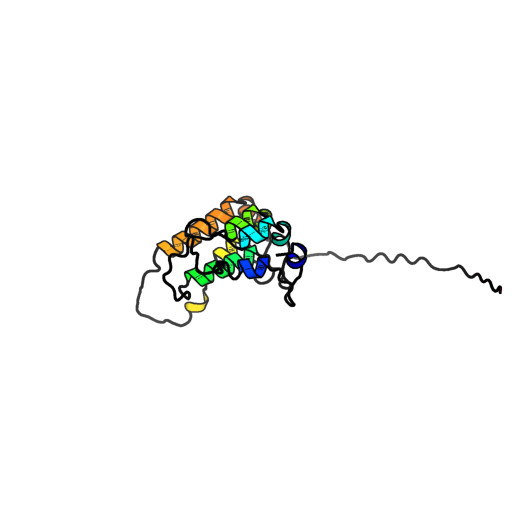SER A 1 94 ? -0.818 -6.333 3.679 1.00 91.94 94 SER A C 1
ATOM 767 O O . SER A 1 94 ? -1.771 -6.671 4.382 1.00 91.94 94 SER A O 1
ATOM 769 N N . LEU A 1 95 ? -0.803 -5.173 3.017 1.00 93.69 95 LEU A N 1
ATOM 770 C CA . LEU A 1 95 ? -1.920 -4.227 3.018 1.00 93.69 95 LEU A CA 1
ATOM 771 C C . LEU A 1 95 ? -3.157 -4.815 2.338 1.00 93.69 95 LEU A C 1
ATOM 773 O O . LEU A 1 95 ? -4.268 -4.634 2.835 1.00 93.69 95 LEU A O 1
ATOM 777 N N . LEU A 1 96 ? -2.958 -5.555 1.247 1.00 93.31 96 LEU A N 1
ATOM 778 C CA . LEU A 1 96 ? -4.030 -6.220 0.523 1.00 93.31 96 LEU A CA 1
ATOM 779 C C . LEU A 1 96 ? -4.687 -7.320 1.357 1.00 93.31 96 LEU A C 1
ATOM 781 O O . LEU A 1 96 ? -5.910 -7.366 1.456 1.00 93.31 96 LEU A O 1
ATOM 785 N N . ASN A 1 97 ? -3.883 -8.136 2.038 1.00 93.25 97 ASN A N 1
ATOM 786 C CA . ASN A 1 97 ? 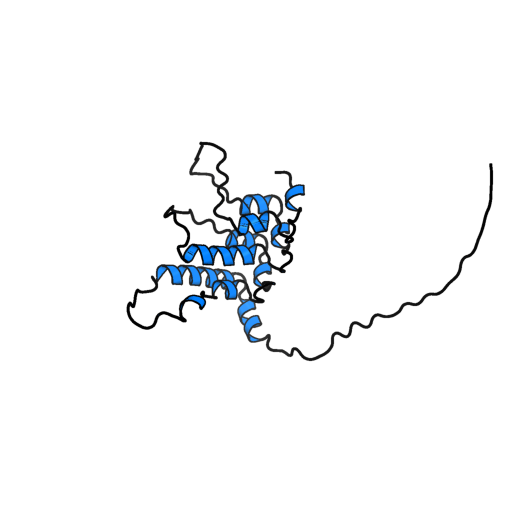-4.382 -9.152 2.962 1.00 93.25 97 ASN A CA 1
ATOM 787 C C . ASN A 1 97 ? -5.174 -8.534 4.126 1.00 93.25 97 ASN A C 1
ATOM 789 O O . ASN A 1 97 ? -6.143 -9.123 4.599 1.00 93.25 97 ASN A O 1
ATOM 793 N N . ALA A 1 98 ? -4.788 -7.341 4.590 1.00 94.81 98 ALA A N 1
ATOM 794 C CA . ALA A 1 98 ? -5.507 -6.643 5.653 1.00 94.81 98 ALA A CA 1
ATOM 795 C C . ALA A 1 98 ? -6.822 -6.000 5.178 1.00 94.81 98 ALA A C 1
ATOM 797 O O . ALA A 1 98 ? -7.794 -5.945 5.940 1.00 94.81 98 ALA A O 1
ATOM 798 N N . TYR A 1 99 ? -6.864 -5.486 3.947 1.00 95.44 99 TYR A N 1
ATOM 799 C CA . TYR A 1 99 ? -8.050 -4.844 3.388 1.00 95.44 99 TYR A CA 1
ATOM 800 C C . TYR A 1 99 ? -8.172 -5.067 1.872 1.00 95.44 99 TYR A C 1
ATOM 802 O O . TYR A 1 99 ? -7.802 -4.188 1.092 1.00 95.44 99 TYR A O 1
ATOM 810 N N . PRO A 1 100 ? -8.748 -6.201 1.434 1.00 94.06 100 PRO A N 1
ATOM 811 C CA . PRO A 1 100 ? -8.810 -6.552 0.013 1.00 94.06 100 PRO A CA 1
ATOM 812 C C . PRO A 1 100 ? -9.704 -5.609 -0.800 1.00 94.06 100 PRO A C 1
ATOM 814 O O . PRO A 1 100 ? -9.360 -5.258 -1.920 1.00 94.06 100 PRO A O 1
ATOM 817 N N . ALA A 1 101 ? -10.782 -5.080 -0.211 1.00 92.44 101 ALA A N 1
ATOM 818 C CA . ALA A 1 101 ? -11.674 -4.128 -0.888 1.00 92.44 101 ALA A CA 1
ATOM 819 C C . ALA A 1 101 ? -11.012 -2.771 -1.220 1.00 92.44 101 ALA A C 1
ATOM 821 O O . ALA A 1 101 ? -11.620 -1.922 -1.871 1.00 92.44 101 ALA A O 1
ATOM 822 N N . SER A 1 102 ? -9.763 -2.543 -0.793 1.00 93.44 102 SER A N 1
ATOM 823 C CA . SER A 1 102 ? -8.989 -1.387 -1.258 1.00 93.44 102 SER A CA 1
ATOM 824 C C . SER A 1 102 ? -8.669 -1.429 -2.751 1.00 93.44 102 SER A C 1
ATOM 826 O O . SER A 1 102 ? -8.441 -0.362 -3.312 1.00 93.44 102 SER A O 1
ATOM 828 N N . ILE A 1 103 ? -8.692 -2.597 -3.412 1.00 92.94 103 ILE A N 1
ATOM 829 C CA . ILE A 1 103 ? -8.446 -2.685 -4.863 1.00 92.94 103 ILE A CA 1
ATOM 830 C C . ILE A 1 103 ? -9.543 -1.949 -5.646 1.00 92.94 103 ILE A C 1
ATOM 832 O O . ILE A 1 103 ? -9.247 -1.258 -6.616 1.00 92.94 103 ILE A O 1
ATOM 836 N N . GLY A 1 104 ? -10.795 -2.015 -5.192 1.00 91.75 104 GLY A N 1
ATOM 837 C CA . GLY A 1 104 ? -11.910 -1.280 -5.794 1.00 91.75 104 GLY A CA 1
ATOM 838 C C . GLY A 1 104 ? -11.946 0.217 -5.463 1.00 91.75 104 GLY A C 1
ATOM 839 O O . GLY A 1 104 ? -12.810 0.940 -5.962 1.00 91.75 104 GLY A O 1
ATOM 840 N N . CYS A 1 105 ? -11.034 0.716 -4.627 1.00 93.56 105 CYS A N 1
ATOM 841 C CA . CYS A 1 105 ? -11.000 2.124 -4.248 1.00 93.56 105 CYS A CA 1
ATOM 842 C C . CYS A 1 105 ? -10.113 2.908 -5.221 1.00 93.56 105 CYS A C 1
ATOM 844 O O . CYS A 1 105 ? -8.945 2.582 -5.402 1.00 93.56 105 CYS A O 1
ATOM 846 N N . ARG A 1 106 ? -10.646 3.974 -5.827 1.00 94.25 106 ARG A N 1
ATOM 847 C CA . ARG A 1 106 ? -9.843 4.877 -6.663 1.00 94.25 106 ARG A CA 1
ATOM 848 C C . ARG A 1 106 ? -8.959 5.757 -5.794 1.00 94.25 106 ARG A C 1
ATOM 850 O O . ARG A 1 106 ? -9.377 6.229 -4.735 1.00 94.25 106 ARG A O 1
ATOM 857 N N . ASP A 1 107 ? -7.762 6.030 -6.280 1.00 95.00 107 ASP A N 1
ATOM 858 C CA . ASP A 1 107 ? -6.847 6.958 -5.645 1.00 95.00 107 ASP A CA 1
ATOM 859 C C . ASP A 1 107 ? -7.402 8.382 -5.666 1.00 95.00 107 ASP A C 1
ATOM 861 O O . ASP A 1 107 ? -7.847 8.884 -6.697 1.00 95.00 107 ASP A O 1
ATOM 865 N N . GLY A 1 108 ? -7.391 9.059 -4.520 1.00 93.00 108 GLY A N 1
ATOM 866 C CA . GLY A 1 108 ? -7.975 10.389 -4.419 1.00 93.00 108 GLY A CA 1
ATOM 867 C C . GLY A 1 108 ? -7.248 11.444 -5.261 1.00 93.00 108 GLY A C 1
ATOM 868 O O . GLY A 1 108 ? -7.911 12.364 -5.748 1.00 93.00 108 GLY A O 1
ATOM 869 N N . LYS A 1 109 ? -5.943 11.267 -5.517 1.00 91.00 109 LYS A N 1
ATOM 870 C CA . LYS A 1 109 ? -5.112 12.184 -6.309 1.00 91.00 109 LYS A CA 1
ATOM 871 C C . LYS A 1 109 ? -5.196 11.906 -7.810 1.00 91.00 109 LYS A C 1
ATOM 873 O O . LYS A 1 109 ? -5.509 12.806 -8.580 1.00 91.00 109 LYS A O 1
ATOM 878 N N . THR A 1 110 ? -4.921 10.673 -8.227 1.00 91.56 110 THR A N 1
ATOM 879 C CA . THR A 1 110 ? -4.873 10.290 -9.649 1.00 91.56 110 THR A CA 1
ATOM 880 C C . THR A 1 110 ? -6.233 9.879 -10.211 1.00 91.56 110 THR A C 1
ATOM 882 O O . THR A 1 110 ? -6.407 9.871 -11.423 1.00 91.56 110 THR A O 1
ATOM 885 N N . LYS A 1 111 ? -7.209 9.564 -9.347 1.00 93.75 111 LYS A N 1
ATOM 886 C CA . LYS A 1 111 ? -8.523 8.987 -9.697 1.00 93.75 111 LYS A CA 1
ATOM 887 C C . LYS A 1 111 ? -8.445 7.630 -10.396 1.00 93.75 111 LYS A C 1
ATOM 889 O O . LYS A 1 111 ? -9.426 7.197 -10.999 1.00 93.75 111 LYS A O 1
ATOM 894 N N . LEU A 1 112 ? -7.315 6.942 -10.272 1.00 92.31 112 LEU A N 1
ATOM 895 C CA . LEU A 1 112 ? -7.063 5.651 -10.901 1.00 92.31 112 LEU A CA 1
ATOM 896 C C . LEU A 1 112 ? -7.165 4.519 -9.886 1.00 92.31 112 LEU A C 1
ATOM 898 O O . LEU A 1 112 ? -6.994 4.720 -8.685 1.00 92.31 112 LEU A O 1
ATOM 902 N N . TYR A 1 113 ? -7.465 3.321 -10.375 1.00 93.12 113 TYR A N 1
ATOM 903 C CA . TYR A 1 113 ? -7.450 2.123 -9.543 1.00 93.12 113 TYR A CA 1
ATOM 904 C C . TYR A 1 113 ? -6.010 1.681 -9.245 1.00 93.12 113 TYR A C 1
ATOM 906 O O . TYR A 1 113 ? -5.116 1.946 -10.050 1.00 93.12 113 TYR A O 1
ATOM 914 N N . PRO A 1 114 ? -5.768 0.935 -8.155 1.00 93.31 114 PRO A N 1
ATOM 915 C CA . PRO A 1 114 ? -4.456 0.396 -7.805 1.0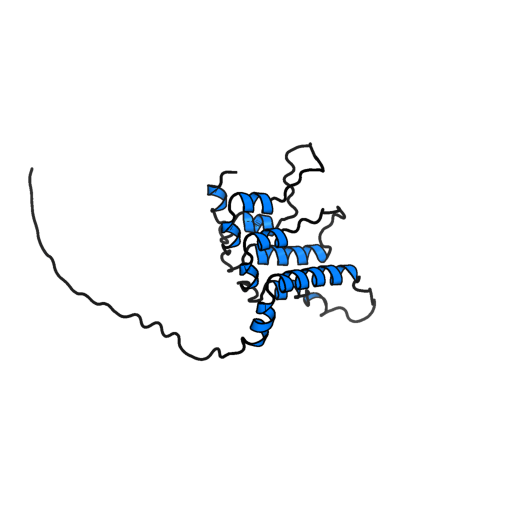0 93.31 114 PRO A CA 1
ATOM 916 C C . PRO A 1 114 ? -3.759 -0.357 -8.946 1.00 93.31 114 PRO A C 1
ATOM 918 O O . PRO A 1 114 ? -2.573 -0.142 -9.184 1.00 93.31 114 PRO A O 1
ATOM 921 N N . PHE A 1 115 ? -4.487 -1.196 -9.694 1.00 90.88 115 PHE A N 1
ATOM 922 C CA . PHE A 1 115 ? -3.913 -1.921 -10.836 1.00 90.88 115 PHE A CA 1
ATOM 923 C C . PHE A 1 115 ? -3.536 -0.982 -11.990 1.00 90.88 115 PHE A C 1
ATOM 925 O O . PHE A 1 115 ? -2.516 -1.189 -12.640 1.00 90.88 115 PHE A O 1
ATOM 932 N N . MET A 1 116 ? -4.319 0.080 -12.208 1.00 90.69 116 MET A N 1
ATOM 933 C CA . MET A 1 116 ? -4.002 1.108 -13.198 1.00 90.69 116 MET A CA 1
ATOM 934 C C . MET A 1 116 ? -2.780 1.911 -12.758 1.00 90.69 116 MET A C 1
ATOM 936 O O . MET A 1 116 ? -1.881 2.109 -13.558 1.00 90.69 116 MET A O 1
ATOM 940 N N . MET A 1 117 ? -2.695 2.312 -11.484 1.00 90.31 117 MET A N 1
ATOM 941 C CA . MET A 1 117 ? -1.524 3.007 -10.935 1.00 90.31 117 MET A CA 1
ATOM 942 C C . MET A 1 117 ? -0.236 2.203 -11.109 1.00 90.31 117 MET A C 1
ATOM 944 O O . MET A 1 117 ? 0.795 2.782 -11.441 1.00 90.31 117 MET A O 1
ATOM 948 N N . ALA A 1 118 ? -0.301 0.883 -10.914 1.00 89.00 118 ALA A N 1
ATOM 949 C CA . ALA A 1 118 ? 0.830 -0.010 -11.155 1.00 89.00 118 ALA A CA 1
ATOM 950 C C . ALA A 1 118 ? 1.236 -0.058 -12.641 1.00 89.00 118 ALA A C 1
ATOM 952 O O . ALA A 1 118 ? 2.411 -0.244 -12.940 1.00 89.00 118 ALA A O 1
ATOM 953 N N . ALA A 1 119 ? 0.282 0.138 -13.556 1.00 87.38 119 ALA A N 1
ATOM 954 C CA . ALA A 1 119 ? 0.505 0.145 -15.000 1.00 87.38 119 ALA A CA 1
ATOM 955 C C . ALA A 1 119 ? 0.955 1.504 -15.566 1.00 87.38 119 ALA A C 1
ATOM 957 O O . ALA A 1 119 ? 1.463 1.548 -16.686 1.00 87.38 119 ALA A O 1
ATOM 958 N N . ILE A 1 120 ? 0.783 2.613 -14.833 1.00 85.56 120 ILE A N 1
ATOM 959 C CA . ILE A 1 120 ? 1.273 3.927 -15.273 1.00 85.56 120 ILE A CA 1
ATOM 960 C C . ILE A 1 120 ? 2.803 3.916 -15.236 1.00 85.56 120 ILE A C 1
ATOM 962 O O . ILE A 1 120 ? 3.422 4.204 -14.205 1.00 85.56 120 ILE A O 1
ATOM 966 N N . GLY A 1 121 ? 3.410 3.632 -16.387 1.00 68.19 121 GLY A N 1
ATOM 967 C CA . GLY A 1 121 ? 4.798 3.985 -16.653 1.00 68.19 121 GLY A CA 1
ATOM 968 C C . GLY A 1 121 ? 4.967 5.503 -16.593 1.00 68.19 121 GLY A C 1
ATOM 969 O O . GLY A 1 121 ? 4.060 6.251 -16.963 1.00 68.19 121 GLY A O 1
ATOM 970 N N . ASP A 1 122 ? 6.109 5.985 -16.104 1.00 62.56 122 ASP A N 1
ATOM 971 C CA . ASP A 1 122 ? 6.405 7.416 -16.145 1.00 62.56 122 ASP A CA 1
ATOM 972 C C . ASP A 1 122 ? 6.676 7.836 -17.597 1.00 62.56 122 ASP A C 1
ATOM 974 O O . ASP A 1 122 ? 7.793 7.790 -18.103 1.00 62.56 122 ASP A O 1
ATOM 978 N N . VAL A 1 123 ? 5.611 8.263 -18.281 1.00 55.06 123 VAL A N 1
ATOM 979 C CA . VAL A 1 123 ? 5.642 8.802 -19.654 1.00 55.06 123 VAL A CA 1
ATOM 980 C C . VAL A 1 123 ? 6.453 10.111 -19.730 1.00 55.06 123 VAL A C 1
ATOM 982 O O . VAL A 1 123 ? 6.771 10.606 -20.809 1.00 55.06 123 VAL A O 1
ATOM 985 N N . SER A 1 124 ? 6.833 10.682 -18.583 1.00 54.31 124 SER A N 1
ATOM 986 C CA . SER A 1 124 ? 7.475 11.992 -18.462 1.00 54.31 124 SER A CA 1
ATOM 987 C C . SER A 1 124 ? 8.940 12.057 -18.912 1.00 54.31 124 SER A C 1
ATOM 989 O O . SER A 1 124 ? 9.484 13.155 -18.952 1.00 54.31 124 SER A O 1
ATOM 991 N N . HIS A 1 125 ? 9.582 10.943 -19.286 1.00 50.72 125 HIS A N 1
ATOM 992 C CA . HIS A 1 125 ? 10.975 10.954 -19.767 1.00 50.72 125 HIS A CA 1
ATOM 993 C C . HIS A 1 125 ? 11.161 10.776 -21.283 1.00 50.72 125 HIS A C 1
ATOM 995 O O . HIS A 1 125 ? 12.298 10.796 -21.746 1.00 50.72 125 HIS A O 1
ATOM 1001 N N . GLN A 1 126 ? 10.094 10.665 -22.083 1.00 50.16 126 GLN A N 1
ATOM 1002 C CA . GLN A 1 126 ? 10.238 10.451 -23.536 1.00 50.16 126 GLN A CA 1
ATOM 1003 C C . GLN A 1 126 ? 10.158 11.719 -24.405 1.00 50.16 126 GLN A C 1
ATOM 1005 O O . GLN A 1 126 ? 10.346 11.632 -25.614 1.00 50.16 126 GLN A O 1
ATOM 1010 N N . ALA A 1 127 ? 9.931 12.907 -23.835 1.00 52.03 127 ALA A N 1
ATOM 1011 C CA . ALA A 1 127 ? 9.705 14.113 -24.640 1.00 52.03 127 ALA A CA 1
ATOM 1012 C C . ALA A 1 127 ? 10.979 14.825 -25.156 1.00 52.03 127 ALA A C 1
ATOM 1014 O O . ALA A 1 127 ? 10.843 15.812 -25.874 1.00 52.03 127 ALA A O 1
ATOM 1015 N N . SER A 1 128 ? 12.202 14.380 -24.823 1.00 52.38 128 SER A N 1
ATOM 1016 C CA . SER A 1 128 ? 13.419 15.139 -25.188 1.00 52.38 128 SER A CA 1
ATOM 1017 C C . SER A 1 128 ? 14.639 14.361 -25.699 1.00 52.38 128 SER A C 1
ATOM 1019 O O . SER A 1 128 ? 15.644 14.998 -26.003 1.00 52.38 128 SER A O 1
ATOM 1021 N N . SER A 1 129 ? 14.593 13.037 -25.884 1.00 51.34 129 SER A N 1
ATOM 1022 C CA . SER A 1 129 ? 15.726 12.306 -26.482 1.00 51.34 129 SER A CA 1
ATOM 1023 C C . SER A 1 129 ? 15.439 11.934 -27.934 1.00 51.34 129 SER A C 1
ATOM 1025 O O . SER A 1 129 ? 15.021 10.829 -28.276 1.00 51.34 129 SER A O 1
ATOM 1027 N N . SER A 1 130 ? 15.659 12.915 -28.804 1.00 58.56 130 SER A N 1
ATOM 1028 C CA . SER A 1 130 ? 15.922 12.665 -30.213 1.00 58.56 130 SER A CA 1
ATOM 1029 C C . SER A 1 130 ? 17.210 11.856 -30.342 1.00 58.56 130 SER A C 1
ATOM 1031 O O . SER A 1 130 ? 18.268 12.359 -29.991 1.00 58.56 130 SER A O 1
ATOM 1033 N N . ARG A 1 131 ? 17.074 10.665 -30.937 1.00 61.25 131 ARG A N 1
ATOM 1034 C CA . ARG A 1 131 ? 18.096 9.883 -31.653 1.00 61.25 131 ARG A CA 1
ATOM 1035 C C . ARG A 1 131 ? 19.328 9.421 -30.851 1.00 61.25 131 ARG A C 1
ATOM 1037 O O . ARG A 1 131 ? 20.124 10.214 -30.383 1.00 61.25 131 ARG A O 1
ATOM 1044 N N . GLU A 1 132 ? 19.514 8.101 -30.908 1.00 50.56 132 GLU A N 1
ATOM 1045 C CA . GLU A 1 132 ? 20.730 7.311 -30.643 1.00 50.56 132 GLU A CA 1
ATOM 1046 C C . GLU A 1 132 ? 20.826 6.644 -29.266 1.00 50.56 132 GLU A C 1
ATOM 1048 O O . GLU A 1 132 ? 21.048 7.268 -28.237 1.00 50.56 132 GLU A O 1
ATOM 1053 N N . GLY A 1 133 ? 20.700 5.313 -29.291 1.00 46.88 133 GLY A N 1
ATOM 1054 C CA . GLY A 1 133 ? 20.968 4.433 -28.156 1.00 46.88 133 GLY A CA 1
ATOM 1055 C C . GLY A 1 133 ? 19.763 3.587 -27.769 1.00 46.88 133 GLY A C 1
ATOM 1056 O O . GLY A 1 133 ? 19.123 3.827 -26.752 1.00 46.88 133 GLY A O 1
ATOM 1057 N N . MET A 1 134 ? 19.469 2.563 -28.569 1.00 48.47 134 MET A N 1
ATOM 1058 C CA . MET A 1 134 ? 18.512 1.499 -28.259 1.00 48.47 134 MET A CA 1
ATOM 1059 C C . MET A 1 134 ? 19.066 0.628 -27.114 1.00 48.47 134 MET A C 1
ATOM 1061 O O . MET A 1 134 ? 19.480 -0.506 -27.329 1.00 48.47 134 MET A O 1
ATOM 1065 N N . MET A 1 135 ? 19.151 1.171 -25.894 1.00 49.12 135 MET A N 1
ATOM 1066 C CA . MET A 1 135 ? 19.415 0.370 -24.700 1.00 49.12 135 MET A CA 1
ATOM 1067 C C . MET A 1 135 ? 18.108 -0.276 -24.269 1.00 49.12 135 MET A C 1
ATOM 1069 O O . MET A 1 135 ? 17.170 0.398 -23.844 1.00 49.12 135 MET A O 1
ATOM 1073 N N . GLY A 1 136 ? 18.060 -1.596 -24.439 1.00 50.69 136 GLY A N 1
ATOM 1074 C CA . GLY A 1 136 ? 16.930 -2.431 -24.081 1.00 50.69 136 GLY A CA 1
ATOM 1075 C C . GLY A 1 136 ? 16.470 -2.155 -22.657 1.00 50.69 136 GLY A C 1
ATOM 1076 O O . GLY A 1 136 ? 17.230 -2.288 -21.697 1.00 50.69 136 GLY A O 1
ATOM 1077 N N . ILE A 1 137 ? 15.196 -1.801 -22.539 1.00 52.06 137 ILE A N 1
ATOM 1078 C CA . ILE A 1 137 ? 14.440 -1.980 -21.309 1.00 52.06 137 ILE A CA 1
ATOM 1079 C C . ILE A 1 137 ? 14.640 -3.450 -20.930 1.00 52.06 137 ILE A C 1
ATOM 1081 O O . ILE A 1 137 ? 14.315 -4.361 -21.690 1.00 52.06 137 ILE A O 1
ATOM 1085 N N . THR A 1 138 ? 15.319 -3.689 -19.815 1.00 58.22 138 THR A N 1
ATOM 1086 C CA . THR A 1 138 ? 15.654 -5.042 -19.378 1.00 58.22 138 THR A CA 1
ATOM 1087 C C . THR A 1 138 ? 14.356 -5.762 -19.014 1.00 58.22 138 THR A C 1
ATOM 1089 O O . THR A 1 138 ? 13.669 -5.322 -18.091 1.00 58.22 138 THR A O 1
ATOM 1092 N N . SER A 1 139 ? 14.056 -6.863 -19.712 1.00 66.06 139 SER A N 1
ATOM 1093 C CA . SER A 1 139 ? 12.866 -7.728 -19.558 1.00 66.06 139 SER A CA 1
ATOM 1094 C C . SER A 1 139 ? 12.440 -7.973 -18.099 1.00 66.06 139 SER A C 1
ATOM 1096 O O . SER A 1 139 ? 11.255 -7.998 -17.782 1.00 66.06 139 SER A O 1
ATOM 1098 N N . GLU A 1 140 ? 13.394 -8.075 -17.172 1.00 68.31 140 GLU A N 1
ATOM 1099 C CA . GLU A 1 140 ? 13.139 -8.305 -15.745 1.00 68.31 140 GLU A CA 1
ATOM 1100 C C . GLU A 1 140 ? 12.268 -7.232 -15.070 1.00 68.31 140 GLU A C 1
ATOM 1102 O O . GLU A 1 140 ? 11.441 -7.562 -14.219 1.00 68.31 140 GLU A O 1
ATOM 1107 N N . LYS A 1 141 ? 12.405 -5.957 -15.456 1.00 65.81 141 LYS A N 1
ATOM 1108 C CA . LYS A 1 141 ? 11.626 -4.859 -14.854 1.00 65.81 141 LYS A CA 1
ATOM 1109 C C . LYS A 1 141 ? 10.168 -4.907 -15.292 1.00 65.81 141 LYS A C 1
ATOM 1111 O O . LYS A 1 141 ? 9.267 -4.782 -14.461 1.00 65.81 141 LYS A O 1
ATOM 1116 N N . ASP A 1 142 ? 9.951 -5.154 -16.578 1.00 71.00 142 ASP A N 1
ATOM 1117 C CA . ASP A 1 142 ? 8.615 -5.310 -17.145 1.00 71.00 142 ASP A CA 1
ATOM 1118 C C . ASP A 1 142 ? 7.923 -6.532 -16.532 1.00 71.00 142 ASP A C 1
ATOM 1120 O O . ASP A 1 142 ? 6.752 -6.462 -16.160 1.00 71.00 142 ASP A O 1
ATOM 1124 N N . ASN A 1 143 ? 8.667 -7.618 -16.297 1.00 76.56 143 ASN A N 1
ATOM 1125 C CA . A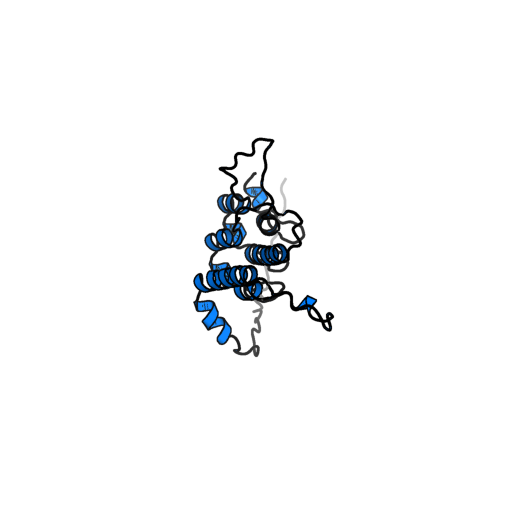SN A 1 143 ? 8.146 -8.811 -15.633 1.00 76.56 143 ASN A CA 1
ATOM 1126 C C . ASN A 1 143 ? 7.677 -8.535 -14.196 1.00 76.56 143 ASN A C 1
ATOM 1128 O O . ASN A 1 143 ? 6.644 -9.069 -13.790 1.00 76.56 143 ASN A O 1
ATOM 1132 N N . ALA A 1 144 ? 8.375 -7.696 -13.423 1.00 75.19 144 ALA A N 1
ATOM 1133 C CA . ALA A 1 144 ? 7.965 -7.352 -12.058 1.00 75.19 144 ALA A CA 1
ATOM 1134 C C . ALA A 1 144 ? 6.682 -6.500 -12.036 1.00 75.19 144 ALA A C 1
ATOM 1136 O O . ALA A 1 144 ? 5.745 -6.800 -11.288 1.00 75.19 144 ALA A O 1
ATOM 1137 N N . ILE A 1 145 ? 6.600 -5.492 -12.913 1.00 79.75 145 ILE A N 1
ATOM 1138 C CA . ILE A 1 145 ? 5.400 -4.660 -13.091 1.00 79.75 145 ILE A CA 1
ATOM 1139 C C . ILE A 1 145 ? 4.211 -5.530 -13.507 1.00 79.75 145 ILE A C 1
ATOM 1141 O O . ILE A 1 145 ? 3.149 -5.473 -12.883 1.00 79.75 145 ILE A O 1
ATOM 1145 N N . LEU A 1 146 ? 4.397 -6.385 -14.516 1.00 82.62 146 LEU A N 1
ATOM 1146 C CA . LEU A 1 146 ? 3.368 -7.311 -14.980 1.00 82.62 146 LEU A CA 1
ATOM 1147 C C . LEU A 1 146 ? 2.940 -8.259 -13.865 1.00 82.62 146 LEU A C 1
ATOM 1149 O O . LEU A 1 146 ? 1.744 -8.393 -13.617 1.00 82.62 146 LEU A O 1
ATOM 1153 N N . THR A 1 147 ? 3.887 -8.858 -13.140 1.00 84.69 147 THR A N 1
ATOM 1154 C CA . THR A 1 147 ? 3.589 -9.731 -11.995 1.00 84.69 147 THR A CA 1
ATOM 1155 C C . THR A 1 147 ? 2.708 -9.010 -10.979 1.00 84.69 147 THR A C 1
ATOM 1157 O O . THR A 1 147 ? 1.735 -9.586 -10.494 1.00 84.69 147 THR A O 1
ATOM 1160 N N . ARG A 1 148 ? 2.972 -7.726 -10.707 1.00 82.44 148 ARG A N 1
ATOM 1161 C CA . ARG A 1 148 ? 2.167 -6.911 -9.793 1.00 82.44 148 ARG A CA 1
ATOM 1162 C C . ARG A 1 148 ? 0.760 -6.653 -10.313 1.00 82.44 148 ARG A C 1
ATOM 1164 O O . ARG A 1 148 ? -0.201 -6.848 -9.568 1.00 82.44 148 ARG A O 1
ATOM 1171 N N . ILE A 1 149 ? 0.640 -6.226 -11.568 1.00 85.88 149 ILE A N 1
ATOM 1172 C CA . ILE A 1 149 ? -0.651 -5.988 -12.220 1.00 85.88 149 ILE A CA 1
ATOM 1173 C C . ILE A 1 149 ? -1.470 -7.277 -12.190 1.00 85.88 149 ILE A C 1
ATOM 1175 O O . ILE A 1 149 ? -2.595 -7.272 -11.696 1.00 85.88 149 ILE A O 1
ATOM 1179 N N . PHE A 1 150 ? -0.886 -8.399 -12.618 1.00 85.94 150 PHE A N 1
ATOM 1180 C CA . PHE A 1 150 ? -1.538 -9.705 -12.585 1.00 85.94 150 PHE A CA 1
ATOM 1181 C C . PHE A 1 150 ? -1.947 -10.105 -11.175 1.00 85.94 150 PHE A C 1
ATOM 1183 O O . PHE A 1 150 ? -3.034 -10.643 -10.990 1.00 85.94 150 PHE A O 1
ATOM 1190 N N . MET A 1 151 ? -1.117 -9.836 -10.171 1.00 88.00 151 MET A N 1
ATOM 1191 C CA . MET A 1 151 ? -1.452 -10.168 -8.794 1.00 88.00 151 MET A CA 1
ATOM 1192 C C . MET A 1 151 ? -2.610 -9.311 -8.255 1.00 88.00 151 MET A C 1
ATOM 1194 O O . MET A 1 151 ? -3.470 -9.839 -7.555 1.00 88.00 151 MET A O 1
ATOM 1198 N N . LEU A 1 152 ? -2.679 -8.023 -8.611 1.00 88.12 152 LEU A N 1
ATOM 1199 C CA . LEU A 1 152 ? -3.806 -7.146 -8.262 1.00 88.12 152 LEU A CA 1
ATOM 1200 C C . LEU A 1 152 ? -5.095 -7.560 -8.985 1.00 88.12 152 LEU A C 1
ATOM 1202 O O . LEU A 1 152 ? -6.145 -7.634 -8.355 1.00 88.12 152 LEU A O 1
ATOM 1206 N N . LEU A 1 153 ? -5.011 -7.887 -10.276 1.00 89.00 153 LEU A N 1
ATOM 1207 C CA . LEU A 1 153 ? -6.156 -8.356 -11.063 1.00 89.00 153 LEU A CA 1
ATOM 1208 C C . LEU A 1 153 ? -6.661 -9.726 -10.595 1.00 89.00 153 LEU A C 1
ATOM 1210 O O . LEU A 1 153 ? -7.864 -9.960 -10.560 1.00 89.00 153 LEU A O 1
ATOM 1214 N N . ARG A 1 154 ? -5.759 -10.629 -10.190 1.00 87.00 154 ARG A N 1
ATOM 1215 C CA . ARG A 1 154 ? -6.131 -11.933 -9.620 1.00 87.00 154 ARG A CA 1
ATOM 1216 C C . ARG A 1 154 ? -6.853 -11.813 -8.286 1.00 87.00 154 ARG A C 1
ATOM 1218 O O . ARG A 1 154 ? -7.653 -12.685 -7.968 1.00 87.00 154 ARG A O 1
ATOM 1225 N N . ALA A 1 155 ? -6.552 -10.781 -7.502 1.00 86.19 155 ALA A N 1
ATOM 1226 C CA . ALA A 1 155 ? -7.196 -10.582 -6.214 1.00 86.19 155 ALA A CA 1
ATOM 1227 C C . ALA A 1 155 ? -8.659 -10.126 -6.352 1.00 86.19 155 ALA A C 1
ATOM 1229 O O . ALA A 1 155 ? -9.475 -10.485 -5.507 1.00 86.19 155 ALA A O 1
ATOM 1230 N N . GLU A 1 156 ? -9.009 -9.396 -7.416 1.00 86.06 156 GLU A N 1
ATOM 1231 C CA . GLU A 1 156 ? -10.396 -9.014 -7.700 1.00 86.06 156 GLU A CA 1
ATOM 1232 C C . GLU A 1 156 ? -10.656 -8.917 -9.223 1.00 86.06 156 GLU A C 1
ATOM 1234 O O . GLU A 1 156 ? -10.513 -7.842 -9.816 1.00 86.06 156 GLU A O 1
ATOM 1239 N N . PRO A 1 157 ? -11.049 -10.023 -9.887 1.00 85.69 157 PRO A N 1
ATOM 1240 C CA . PRO A 1 157 ? -11.225 -10.049 -11.343 1.00 85.69 157 PRO A CA 1
ATOM 1241 C C . PRO A 1 157 ? -12.436 -9.236 -11.826 1.00 85.69 157 PRO A C 1
ATOM 1243 O O . PRO A 1 157 ? -12.422 -8.724 -12.945 1.00 85.69 157 PRO A O 1
ATOM 1246 N N . SER A 1 158 ? -13.449 -9.037 -10.974 1.00 84.38 158 SER A N 1
ATOM 1247 C CA . SER A 1 158 ? -14.650 -8.234 -11.267 1.00 84.38 158 SER A CA 1
ATOM 1248 C C . SER A 1 158 ? -14.340 -6.769 -11.596 1.00 84.38 158 SER A C 1
ATOM 1250 O O . SER A 1 158 ? -15.125 -6.087 -12.260 1.00 84.38 158 SER A O 1
ATOM 1252 N N . LEU A 1 159 ? -13.178 -6.256 -11.180 1.00 78.00 159 LEU A N 1
ATOM 1253 C CA . LEU A 1 159 ? -12.762 -4.892 -11.507 1.00 78.00 159 LEU A CA 1
ATOM 1254 C C . LEU A 1 159 ? -12.445 -4.706 -12.992 1.00 78.00 159 LEU A C 1
ATOM 1256 O O . LEU A 1 159 ? -12.610 -3.599 -13.504 1.00 78.00 159 LEU A O 1
ATOM 1260 N N . VAL A 1 160 ? -12.034 -5.771 -13.689 1.00 78.00 160 VAL A N 1
ATOM 1261 C CA . VAL A 1 160 ? -11.814 -5.731 -15.142 1.00 78.00 160 VAL A CA 1
ATOM 1262 C C . VAL A 1 160 ? -13.139 -5.515 -15.867 1.00 78.00 160 VAL A C 1
ATOM 1264 O O . VAL A 1 160 ? -13.223 -4.670 -16.755 1.00 78.00 160 VAL A O 1
ATOM 1267 N N . GLU A 1 161 ? -14.193 -6.205 -15.431 1.00 79.56 161 GLU A N 1
ATOM 1268 C CA . GLU A 1 161 ? -15.543 -6.055 -15.986 1.00 79.56 161 GLU A CA 1
ATOM 1269 C C . GLU A 1 161 ? -16.099 -4.651 -15.709 1.00 79.56 161 GLU A C 1
ATOM 1271 O O . GLU A 1 161 ? -16.622 -3.980 -16.599 1.00 79.56 161 GLU A O 1
ATOM 1276 N N . THR A 1 162 ? -15.901 -4.154 -14.486 1.00 69.00 162 THR A N 1
ATOM 1277 C CA . THR A 1 162 ? -16.404 -2.837 -14.059 1.00 69.00 162 THR A CA 1
ATOM 1278 C C . THR A 1 162 ? -15.712 -1.681 -14.791 1.00 69.00 162 THR A C 1
ATOM 1280 O O . THR A 1 162 ? -16.340 -0.664 -15.107 1.00 69.00 162 THR A O 1
ATOM 1283 N N . GLY A 1 163 ? -14.419 -1.834 -15.098 1.00 61.19 163 GLY A N 1
ATOM 1284 C CA . GLY A 1 163 ? -13.641 -0.860 -15.863 1.00 61.19 163 GLY A CA 1
ATOM 1285 C C . GLY A 1 163 ? -14.146 -0.654 -17.294 1.00 61.19 163 GLY A C 1
ATOM 1286 O O . GLY A 1 163 ? -13.954 0.431 -17.837 1.00 61.19 163 GLY A O 1
ATOM 1287 N N . MET A 1 164 ? -14.835 -1.641 -17.879 1.00 56.12 164 MET A N 1
ATOM 1288 C CA . MET A 1 164 ? -15.406 -1.532 -19.227 1.00 56.12 164 MET A CA 1
ATOM 1289 C C . MET A 1 164 ? -16.826 -0.948 -19.249 1.00 56.12 164 MET A C 1
ATOM 1291 O O . MET A 1 164 ? -17.242 -0.420 -20.275 1.00 56.12 164 MET A O 1
ATOM 1295 N N . LEU A 1 165 ? -17.555 -0.995 -18.128 1.00 54.31 165 LEU A N 1
ATOM 1296 C CA . LEU A 1 165 ? -18.975 -0.611 -18.066 1.00 54.31 165 LEU A CA 1
ATOM 1297 C C . LEU A 1 165 ? -19.231 0.777 -17.452 1.00 54.31 165 LEU A C 1
ATOM 1299 O O . LEU A 1 165 ? -20.339 1.296 -17.522 1.00 54.31 165 LEU A O 1
ATOM 1303 N N . SER A 1 166 ? -18.214 1.439 -16.895 1.00 48.91 166 SER A N 1
ATOM 1304 C CA . SER A 1 166 ? -18.380 2.737 -16.214 1.00 48.91 166 SER A CA 1
ATOM 1305 C C . SER A 1 166 ? -18.303 3.961 -17.150 1.00 48.91 166 SER A C 1
ATOM 1307 O O . SER A 1 166 ? -17.723 4.981 -16.774 1.00 48.91 166 SER A O 1
ATOM 1309 N N . GLN A 1 167 ? -18.862 3.874 -18.362 1.00 49.44 167 GLN A N 1
ATOM 1310 C CA . GLN A 1 167 ? -19.212 5.048 -19.182 1.00 49.44 167 GLN A CA 1
ATOM 1311 C C . GLN A 1 167 ? -20.696 5.432 -19.062 1.00 49.44 167 GLN A C 1
ATOM 1313 O O . GLN A 1 167 ? -21.176 6.279 -19.814 1.00 49.44 167 GLN A O 1
ATOM 1318 N N . GLU A 1 168 ? -21.434 4.878 -18.098 1.00 47.28 168 GLU A N 1
ATOM 1319 C CA . GLU A 1 168 ? -22.813 5.306 -17.873 1.00 47.28 168 GLU A CA 1
ATOM 1320 C C . GLU A 1 168 ? -22.872 6.674 -17.171 1.00 47.28 168 GLU A C 1
ATOM 1322 O O . GLU A 1 168 ? -22.825 6.815 -15.950 1.00 47.28 168 GLU A O 1
ATOM 1327 N N . SER A 1 169 ? -22.959 7.700 -18.023 1.00 47.31 169 SER A N 1
ATOM 1328 C CA . SER A 1 169 ? -23.705 8.947 -17.839 1.00 47.31 169 SER A CA 1
ATOM 1329 C C . SER A 1 169 ? -23.462 9.720 -16.539 1.00 47.31 169 SER A C 1
ATOM 1331 O O . SER A 1 169 ? -24.242 9.675 -15.589 1.00 47.31 169 SER A O 1
ATOM 1333 N N . SER A 1 170 ? -22.466 10.607 -16.574 1.00 47.22 170 SER A N 1
ATOM 1334 C CA . SER A 1 170 ? -22.427 11.809 -15.736 1.00 47.22 170 SER A CA 1
ATOM 1335 C C . SER A 1 170 ? -23.476 12.846 -16.184 1.00 47.22 170 SER A C 1
ATOM 1337 O O . SER A 1 170 ? -23.139 13.990 -16.494 1.00 47.22 170 SER A O 1
ATOM 1339 N N . SER A 1 171 ? -24.754 12.470 -16.240 1.00 52.69 171 SER A N 1
ATOM 1340 C CA . SER A 1 171 ? -25.856 13.411 -16.450 1.00 52.69 171 SER A CA 1
ATOM 1341 C C . SER A 1 171 ? -26.997 13.116 -15.483 1.00 52.69 171 SER A C 1
ATOM 1343 O O . SER A 1 171 ? -27.678 12.107 -15.619 1.00 52.69 171 SER A O 1
ATOM 1345 N N . GLY A 1 172 ? -27.245 14.045 -14.559 1.00 52.16 172 GLY A N 1
ATOM 1346 C CA . GLY A 1 172 ? -28.561 14.191 -13.941 1.00 52.16 172 GLY A CA 1
ATOM 1347 C C . GLY A 1 172 ? -28.669 13.781 -12.475 1.00 52.16 172 GLY A C 1
ATOM 1348 O O . GLY A 1 172 ? -28.798 12.617 -12.135 1.00 52.16 172 GLY A O 1
ATOM 1349 N N . GLU A 1 173 ? -28.744 14.807 -11.629 1.00 52.28 173 GLU A N 1
ATOM 1350 C CA . GLU A 1 173 ? -29.599 14.850 -10.438 1.00 52.28 173 GLU A CA 1
ATOM 1351 C C . GLU A 1 173 ? -29.300 13.914 -9.254 1.00 52.28 173 GLU A C 1
ATOM 1353 O O . GLU A 1 173 ? -29.977 12.921 -9.011 1.00 52.28 173 GLU A O 1
ATOM 1358 N N . GLN A 1 174 ? -28.476 14.407 -8.326 1.00 45.34 174 GLN A N 1
ATOM 1359 C CA . GLN A 1 174 ? -28.793 14.254 -6.901 1.00 45.34 174 GLN A CA 1
ATOM 1360 C C . GLN A 1 174 ? -28.968 15.623 -6.250 1.00 45.34 174 GLN A C 1
ATOM 1362 O O . GLN A 1 174 ? -28.144 16.154 -5.509 1.00 45.34 174 GLN A O 1
ATOM 1367 N N . ARG A 1 175 ? -30.133 16.193 -6.562 1.00 44.34 175 ARG A N 1
ATOM 1368 C CA . ARG A 1 175 ? -30.776 17.298 -5.860 1.00 44.34 175 ARG A CA 1
ATOM 1369 C C . ARG A 1 175 ? -31.151 16.804 -4.460 1.00 44.34 175 ARG A C 1
ATOM 1371 O O . ARG A 1 175 ? -32.241 16.278 -4.246 1.00 44.34 175 ARG A O 1
ATOM 1378 N N . ILE A 1 176 ? -30.241 16.963 -3.498 1.00 50.12 176 ILE A N 1
ATOM 1379 C CA . ILE A 1 176 ? -30.527 16.743 -2.075 1.00 50.12 176 ILE A CA 1
ATOM 1380 C C . ILE A 1 176 ? -31.570 17.784 -1.652 1.00 50.12 176 ILE A C 1
ATOM 1382 O O . ILE A 1 176 ? -31.259 18.934 -1.336 1.00 50.12 176 ILE A O 1
ATOM 1386 N N . LYS A 1 177 ? -32.843 17.378 -1.675 1.00 49.22 177 LYS A N 1
ATOM 1387 C CA . LYS A 1 177 ? -33.952 18.099 -1.052 1.00 49.22 177 LYS A CA 1
ATOM 1388 C C . LYS A 1 177 ? -33.686 18.143 0.454 1.00 49.22 177 LYS A C 1
ATOM 1390 O O . LYS A 1 177 ? -34.012 17.204 1.177 1.00 49.22 177 LYS A O 1
ATOM 1395 N N . ARG A 1 178 ? -33.111 19.247 0.938 1.00 49.00 178 ARG A N 1
ATOM 1396 C CA . ARG A 1 178 ? -33.185 19.629 2.352 1.00 49.00 178 ARG A CA 1
ATOM 1397 C C . ARG A 1 178 ? -34.661 19.867 2.675 1.00 49.00 178 ARG A C 1
ATOM 1399 O O . ARG A 1 178 ? -35.198 20.933 2.385 1.00 49.00 178 ARG A O 1
ATOM 1406 N N . LYS A 1 179 ? -35.338 18.852 3.219 1.00 54.88 179 LYS A N 1
ATOM 1407 C CA . LYS A 1 179 ? -36.628 19.037 3.887 1.00 54.88 179 LYS A CA 1
ATOM 1408 C C . LYS A 1 179 ? -36.380 19.949 5.089 1.00 54.88 179 LYS A C 1
ATOM 1410 O O . LYS A 1 179 ? -35.779 19.531 6.074 1.00 54.88 179 LYS A O 1
ATOM 1415 N N . LEU A 1 180 ? -36.822 21.200 4.969 1.00 54.25 180 LEU A N 1
ATOM 1416 C CA . LEU A 1 180 ? -37.139 22.053 6.105 1.00 54.25 180 LEU A CA 1
ATOM 1417 C C . LEU A 1 180 ? -38.135 21.291 6.990 1.00 54.25 180 LEU A C 1
ATOM 1419 O O . LEU A 1 180 ? -39.287 21.120 6.601 1.00 54.25 180 LEU A O 1
ATOM 1423 N N . CYS A 1 181 ? -37.715 20.874 8.180 1.00 50.09 181 CYS A N 1
ATOM 1424 C CA . CYS A 1 181 ? -38.641 20.726 9.296 1.00 50.09 181 CYS A CA 1
ATOM 1425 C C . CYS A 1 181 ? -38.538 21.999 10.130 1.00 50.09 181 CYS A C 1
ATOM 1427 O O . CYS A 1 181 ? -37.671 22.148 10.986 1.00 50.09 181 CYS A O 1
ATOM 1429 N N . ALA A 1 182 ? -39.423 22.939 9.812 1.00 51.91 182 ALA A N 1
ATOM 1430 C CA . ALA A 1 182 ? -39.819 23.985 10.727 1.00 51.91 182 ALA A CA 1
ATOM 1431 C C . ALA A 1 182 ? -40.757 23.365 11.770 1.00 51.91 182 ALA A C 1
ATOM 1433 O O . ALA A 1 182 ? -41.862 22.949 11.432 1.00 51.91 182 ALA A O 1
ATOM 1434 N N . THR A 1 183 ? -40.350 23.350 13.036 1.00 59.81 183 THR A N 1
ATOM 1435 C CA . THR A 1 183 ? -41.286 23.279 14.164 1.00 59.81 183 THR A CA 1
ATOM 1436 C C . THR A 1 183 ? -40.986 24.431 15.104 1.00 59.81 183 THR A C 1
ATOM 1438 O O . THR A 1 183 ? -39.961 24.490 15.777 1.00 59.81 183 THR A O 1
ATOM 1441 N N . ARG A 1 184 ? -41.903 25.394 15.041 1.00 49.22 184 ARG A N 1
ATOM 1442 C CA . ARG A 1 184 ? -42.038 26.580 15.876 1.00 49.22 184 ARG A CA 1
ATOM 1443 C C . ARG A 1 184 ? -42.328 26.201 17.334 1.00 49.22 184 ARG A C 1
ATOM 1445 O O . ARG A 1 184 ? -43.141 25.326 17.585 1.00 49.22 184 ARG A O 1
ATOM 1452 N N . ALA A 1 185 ? -41.766 27.026 18.214 1.00 49.97 185 ALA A N 1
ATOM 1453 C CA . ALA A 1 185 ? -42.408 27.681 19.354 1.00 49.97 185 ALA A CA 1
ATOM 1454 C C . ALA A 1 185 ? -42.950 26.852 20.536 1.00 49.97 185 ALA A C 1
ATOM 1456 O O . ALA A 1 185 ? -43.920 26.116 20.423 1.00 49.97 185 ALA A O 1
ATOM 1457 N N . SER A 1 186 ? -42.462 27.249 21.718 1.00 50.78 186 SER A N 1
ATOM 1458 C CA . SER A 1 186 ? -43.252 27.797 22.839 1.00 50.78 186 SER A CA 1
ATOM 1459 C C . SER A 1 186 ? -43.023 27.057 24.154 1.00 50.78 186 SER A C 1
ATOM 1461 O O . SER A 1 186 ? -43.225 25.853 24.248 1.00 50.78 186 SER A O 1
ATOM 1463 N N . GLY A 1 187 ? -42.632 27.806 25.188 1.00 56.88 187 GLY A N 1
ATOM 1464 C CA . GLY A 1 187 ? -42.511 27.282 26.547 1.00 56.88 187 GLY A CA 1
ATOM 1465 C C . GLY A 1 187 ? -41.813 28.232 27.516 1.00 56.88 187 GLY A C 1
ATOM 1466 O O . GLY A 1 187 ? -40.718 27.945 27.978 1.00 56.88 187 GLY A O 1
ATOM 1467 N N . LYS A 1 188 ? -42.435 29.385 27.795 1.00 58.09 188 LYS A N 1
ATOM 1468 C CA . LYS A 1 188 ? -42.121 30.254 28.945 1.00 58.09 188 LYS A CA 1
ATOM 1469 C C . LYS A 1 188 ? -42.383 29.520 30.276 1.00 58.09 188 LYS A C 1
ATOM 1471 O O . LYS A 1 188 ? -43.354 28.778 30.361 1.00 58.09 188 LYS A O 1
ATOM 1476 N N . GLY A 1 189 ? -41.631 29.866 31.326 1.00 56.66 189 GLY A N 1
ATOM 1477 C CA . GLY A 1 189 ? -41.956 29.597 32.743 1.00 56.66 189 GLY A CA 1
ATOM 1478 C C . GLY A 1 189 ? -40.683 29.327 33.560 1.00 56.66 189 GLY A C 1
ATOM 1479 O O . GLY A 1 189 ? -40.116 28.258 33.424 1.00 56.66 189 GLY A O 1
ATOM 1480 N N . ASN A 1 190 ? -40.023 30.288 34.216 1.00 55.56 190 ASN A N 1
ATOM 1481 C CA . ASN A 1 190 ? -40.397 31.110 35.380 1.00 55.56 190 ASN A CA 1
ATOM 1482 C C . ASN A 1 190 ? -40.444 30.334 36.716 1.00 55.56 190 ASN A C 1
ATOM 1484 O O . ASN A 1 190 ? -41.436 29.672 36.980 1.00 55.56 190 ASN A O 1
ATOM 1488 N N . SER A 1 191 ? -39.417 30.500 37.565 1.00 57.69 191 SER A N 1
ATOM 1489 C CA . SER A 1 191 ? -39.469 30.561 39.050 1.00 57.69 191 SER A CA 1
ATOM 1490 C C . SER A 1 191 ? -38.021 30.542 39.579 1.00 57.69 191 SER A C 1
ATOM 1492 O O . SER A 1 191 ? -37.296 29.598 39.299 1.00 57.69 191 SER A O 1
ATOM 1494 N N . ARG A 1 192 ? -37.442 31.604 40.152 1.00 60.12 192 ARG A N 1
ATOM 1495 C CA . ARG A 1 192 ? -37.749 32.317 41.409 1.00 60.12 192 ARG A CA 1
ATOM 1496 C C . ARG A 1 192 ? -37.346 31.533 42.674 1.00 60.12 192 ARG A C 1
ATOM 1498 O O . ARG A 1 192 ? -38.059 30.631 43.079 1.00 60.12 192 ARG A O 1
ATOM 1505 N N . MET A 1 193 ? -36.259 32.028 43.283 1.00 65.12 193 MET A N 1
ATOM 1506 C CA . MET A 1 193 ? -35.898 32.138 44.713 1.00 65.12 193 MET A CA 1
ATOM 1507 C C . MET A 1 193 ? -35.965 30.925 45.650 1.00 65.12 193 MET A C 1
ATOM 1509 O O . MET A 1 193 ? -36.998 30.275 45.771 1.00 65.12 193 MET A O 1
ATOM 1513 N N . LYS A 1 194 ? -34.902 30.835 46.464 1.00 58.12 194 LYS A N 1
ATOM 1514 C CA . LYS A 1 194 ? -34.815 30.665 47.938 1.00 58.12 194 LYS A CA 1
ATOM 1515 C C . LYS A 1 194 ? -33.535 29.858 48.206 1.00 58.12 194 LYS A C 1
ATOM 1517 O O . LYS A 1 194 ? -33.316 28.874 47.515 1.00 58.12 194 LYS A O 1
ATOM 1522 N N . THR A 1 195 ? -32.635 30.186 49.120 1.00 70.25 195 THR A N 1
ATOM 1523 C CA . THR A 1 195 ? -32.484 31.226 50.154 1.00 70.25 195 THR A CA 1
ATOM 1524 C C . THR A 1 195 ? -31.020 31.169 50.564 1.00 70.25 195 THR A C 1
ATOM 1526 O O . THR A 1 195 ? -30.463 30.050 50.480 1.00 70.25 195 THR A O 1
#